Protein AF-A0A7R9ZXI5-F1 (afdb_monomer)

Structure (mmCIF, N/CA/C/O backbone):
data_AF-A0A7R9ZXI5-F1
#
_entry.id   AF-A0A7R9ZXI5-F1
#
loop_
_atom_site.group_PDB
_atom_site.id
_atom_site.type_symbol
_atom_site.label_atom_id
_atom_site.label_alt_id
_atom_site.label_comp_id
_atom_site.label_asym_id
_atom_site.label_entity_id
_atom_site.label_seq_id
_atom_site.pdbx_PDB_ins_code
_atom_site.Cartn_x
_atom_site.Cartn_y
_atom_site.Cartn_z
_atom_site.occupancy
_atom_site.B_iso_or_equiv
_atom_site.auth_seq_id
_atom_site.auth_comp_id
_atom_site.auth_asym_id
_atom_site.auth_atom_id
_atom_site.pdbx_PDB_model_num
ATOM 1 N N . ASP A 1 1 ? 15.959 7.573 -8.919 1.00 87.12 1 ASP A N 1
ATOM 2 C CA . ASP A 1 1 ? 15.605 7.056 -10.263 1.00 87.12 1 ASP A CA 1
ATOM 3 C C . ASP A 1 1 ? 14.094 7.158 -10.464 1.00 87.12 1 ASP A C 1
ATOM 5 O O . ASP A 1 1 ? 13.383 7.378 -9.489 1.00 87.12 1 ASP A O 1
ATOM 9 N N . PHE A 1 2 ? 13.606 7.001 -11.700 1.00 92.50 2 PHE A N 1
ATOM 10 C CA . PHE A 1 2 ? 12.179 7.094 -12.040 1.00 92.50 2 PHE A CA 1
ATOM 11 C C . PHE A 1 2 ? 11.271 6.214 -11.160 1.00 92.50 2 PHE A C 1
ATOM 13 O O . PHE A 1 2 ? 10.258 6.695 -10.656 1.00 92.50 2 PHE A O 1
ATOM 20 N N . LEU A 1 3 ? 11.633 4.942 -10.951 1.00 93.69 3 LEU A N 1
ATOM 21 C CA . LEU A 1 3 ? 10.791 3.982 -10.227 1.00 93.69 3 LEU A CA 1
ATOM 22 C C . LEU A 1 3 ? 10.751 4.249 -8.718 1.00 93.69 3 LEU A C 1
ATOM 24 O O . LEU A 1 3 ? 9.791 3.857 -8.067 1.00 93.69 3 LEU A O 1
ATOM 28 N N . GLY A 1 4 ? 11.772 4.905 -8.164 1.00 88.25 4 GLY A N 1
ATOM 29 C CA . GLY A 1 4 ? 11.796 5.315 -6.760 1.00 88.25 4 GLY A CA 1
ATOM 30 C C . GLY A 1 4 ? 11.212 6.705 -6.476 1.00 88.25 4 GLY A C 1
ATOM 31 O O . GLY A 1 4 ? 10.895 6.990 -5.323 1.00 88.25 4 GLY A O 1
ATOM 32 N N . GLN A 1 5 ? 11.108 7.583 -7.481 1.00 88.50 5 GLN A N 1
ATOM 33 C CA . GLN A 1 5 ? 10.791 9.009 -7.278 1.00 88.50 5 GLN A CA 1
ATOM 34 C C . GLN A 1 5 ? 9.468 9.453 -7.912 1.00 88.50 5 GLN A C 1
ATOM 36 O O . GLN A 1 5 ? 8.740 10.230 -7.303 1.00 88.50 5 GLN A O 1
ATOM 41 N N . GLU A 1 6 ? 9.140 8.967 -9.110 1.00 92.31 6 GLU A N 1
ATOM 42 C CA . GLU A 1 6 ? 8.018 9.499 -9.907 1.00 92.31 6 GLU A CA 1
ATOM 43 C C . GLU A 1 6 ? 6.758 8.632 -9.849 1.00 92.31 6 GLU A C 1
ATOM 45 O O . GLU A 1 6 ? 5.643 9.075 -10.159 1.00 92.31 6 GLU A O 1
ATOM 50 N N . VAL A 1 7 ? 6.934 7.361 -9.499 1.00 94.00 7 VAL A N 1
ATOM 51 C CA . VAL A 1 7 ? 5.859 6.378 -9.405 1.00 94.00 7 VAL A CA 1
ATOM 52 C C . VAL A 1 7 ? 6.027 5.555 -8.140 1.00 94.00 7 VAL A C 1
ATOM 54 O O . VAL A 1 7 ? 7.140 5.247 -7.727 1.00 94.00 7 VAL A O 1
ATOM 57 N N . ALA A 1 8 ? 4.910 5.174 -7.525 1.00 95.81 8 ALA A N 1
ATOM 58 C CA . ALA A 1 8 ? 4.932 4.154 -6.492 1.00 95.81 8 ALA A CA 1
ATOM 59 C C . ALA A 1 8 ? 5.200 2.813 -7.183 1.00 95.81 8 ALA A C 1
ATOM 61 O O . ALA A 1 8 ? 4.348 2.318 -7.921 1.00 95.81 8 ALA A O 1
ATOM 62 N N . ALA A 1 9 ? 6.396 2.258 -7.008 1.00 96.81 9 ALA A N 1
ATOM 63 C CA . ALA A 1 9 ? 6.765 0.997 -7.632 1.00 96.81 9 ALA A CA 1
ATOM 64 C C . ALA A 1 9 ? 7.528 0.072 -6.682 1.00 96.81 9 ALA A C 1
ATOM 66 O O . ALA A 1 9 ? 8.227 0.510 -5.770 1.00 96.81 9 ALA A O 1
ATOM 67 N N . ALA A 1 10 ? 7.402 -1.227 -6.934 1.00 96.19 10 ALA A N 1
ATOM 68 C CA . ALA A 1 10 ? 8.180 -2.276 -6.300 1.00 96.19 10 ALA A CA 1
ATOM 69 C C . ALA A 1 10 ? 9.043 -2.965 -7.363 1.00 96.19 10 ALA A C 1
ATOM 71 O O . ALA A 1 10 ? 8.532 -3.595 -8.291 1.00 96.19 10 ALA A O 1
ATOM 72 N N . VAL A 1 11 ? 10.366 -2.839 -7.250 1.00 96.44 11 VAL A N 1
ATOM 73 C CA . VAL A 1 11 ? 11.309 -3.491 -8.167 1.00 96.44 11 VAL A CA 1
ATOM 74 C C . VAL A 1 11 ? 11.507 -4.938 -7.728 1.00 96.44 11 VAL A C 1
ATOM 76 O O . VAL A 1 11 ? 12.090 -5.199 -6.682 1.00 96.44 11 VAL A O 1
ATOM 79 N N . SER A 1 12 ? 11.053 -5.889 -8.544 1.00 95.44 12 SER A N 1
ATOM 80 C CA . SER A 1 12 ? 11.154 -7.322 -8.240 1.00 95.44 12 SER A CA 1
ATOM 81 C C . SER A 1 12 ? 12.436 -7.960 -8.769 1.00 95.44 12 SER A C 1
ATOM 83 O O . SER A 1 12 ? 12.871 -8.995 -8.266 1.00 95.44 12 SER A O 1
ATOM 85 N N . LYS A 1 13 ? 13.055 -7.383 -9.810 1.00 96.88 13 LYS A N 1
ATOM 86 C CA . LYS A 1 13 ? 14.310 -7.908 -10.364 1.00 96.88 13 LYS A CA 1
ATOM 87 C C . LYS A 1 13 ? 15.082 -6.864 -11.154 1.00 96.88 13 LYS A C 1
ATOM 89 O O . LYS A 1 13 ? 14.539 -6.276 -12.084 1.00 96.88 13 LYS A O 1
ATOM 94 N N . VAL A 1 14 ? 16.383 -6.768 -10.899 1.00 97.31 14 VAL A N 1
ATOM 95 C CA . VAL A 1 14 ? 17.345 -6.075 -11.766 1.00 97.31 14 VAL A CA 1
ATOM 96 C C . VAL A 1 14 ? 18.296 -7.111 -12.360 1.00 97.31 14 VAL A C 1
ATOM 98 O O . VAL A 1 14 ? 18.782 -7.998 -11.664 1.00 97.31 14 VAL A O 1
ATOM 101 N N . ASN A 1 15 ? 18.523 -7.056 -13.670 1.00 97.62 15 ASN A N 1
ATOM 102 C CA . ASN A 1 15 ? 19.485 -7.908 -14.360 1.00 97.62 15 ASN A CA 1
ATOM 103 C C . ASN A 1 15 ? 20.435 -7.030 -15.175 1.00 97.62 15 ASN A C 1
ATOM 105 O O . ASN A 1 15 ? 20.059 -6.546 -16.241 1.00 97.62 15 ASN A O 1
ATOM 109 N N . HIS A 1 16 ? 21.659 -6.865 -14.675 1.00 96.56 16 HIS A N 1
ATOM 110 C CA . HIS A 1 16 ? 22.687 -6.040 -15.308 1.00 96.56 16 HIS A CA 1
ATOM 111 C C . HIS A 1 16 ? 23.236 -6.658 -16.598 1.00 96.56 16 HIS A C 1
ATOM 113 O O . HIS A 1 16 ? 23.521 -5.932 -17.536 1.00 96.56 16 HIS A O 1
ATOM 119 N N . GLN A 1 17 ? 23.302 -7.989 -16.696 1.00 96.00 17 GLN A N 1
ATOM 120 C CA . GLN A 1 17 ? 23.796 -8.671 -17.898 1.00 96.00 17 GLN A CA 1
ATOM 121 C C . GLN A 1 17 ? 22.857 -8.492 -19.100 1.00 96.00 17 GLN A C 1
ATOM 123 O O . GLN A 1 17 ? 23.300 -8.365 -20.235 1.00 96.00 17 GLN A O 1
ATOM 128 N N . LYS A 1 18 ? 21.544 -8.507 -18.853 1.00 95.69 18 LYS A N 1
ATOM 129 C CA . LYS A 1 18 ? 20.505 -8.335 -19.880 1.00 95.69 18 LYS A CA 1
ATOM 130 C C . LYS A 1 18 ? 19.986 -6.898 -19.954 1.00 95.69 18 LYS A C 1
ATOM 132 O O . LYS A 1 18 ? 19.072 -6.651 -20.734 1.00 95.69 18 LYS A O 1
ATOM 137 N N . PHE A 1 19 ? 20.502 -6.003 -19.109 1.00 96.94 19 PHE A N 1
ATOM 138 C CA . PHE A 1 19 ? 20.037 -4.624 -18.941 1.00 96.94 19 PHE A CA 1
ATOM 139 C C . PHE A 1 19 ? 18.510 -4.526 -18.816 1.00 96.94 19 PHE A C 1
ATOM 141 O O . PHE A 1 19 ? 17.845 -3.761 -19.515 1.00 96.94 19 PHE A O 1
ATOM 148 N N . THR A 1 20 ? 17.931 -5.353 -17.936 1.00 97.94 20 THR A N 1
ATOM 149 C CA . THR A 1 20 ? 16.476 -5.394 -17.729 1.00 97.94 20 THR A CA 1
ATOM 150 C C . THR A 1 20 ? 16.082 -5.170 -16.284 1.00 97.94 20 THR A C 1
ATOM 152 O O . THR A 1 20 ? 16.694 -5.749 -15.386 1.00 97.94 20 THR A O 1
ATOM 155 N N . ILE A 1 21 ? 14.977 -4.460 -16.081 1.00 98.25 21 ILE A N 1
ATOM 156 C CA . ILE A 1 21 ? 14.340 -4.253 -14.780 1.00 98.25 21 ILE A CA 1
ATOM 157 C C . ILE A 1 21 ? 12.920 -4.818 -14.853 1.00 98.25 21 ILE A C 1
ATOM 159 O O . ILE A 1 21 ? 12.216 -4.604 -15.840 1.00 98.25 21 ILE A O 1
ATOM 163 N N . LYS A 1 22 ? 12.496 -5.571 -13.840 1.00 98.06 22 LYS A N 1
ATOM 164 C CA . LYS A 1 22 ? 11.095 -5.944 -13.625 1.00 98.06 22 LYS A CA 1
ATOM 165 C C . LYS A 1 22 ? 10.576 -5.184 -12.416 1.00 98.06 22 LYS A C 1
ATOM 167 O O . LYS A 1 22 ? 11.246 -5.168 -11.383 1.00 98.06 22 LYS A O 1
ATOM 172 N N . ALA A 1 23 ? 9.402 -4.588 -12.554 1.00 98.12 23 ALA A N 1
ATOM 173 C CA . ALA A 1 23 ? 8.767 -3.845 -11.481 1.00 98.12 23 ALA A CA 1
ATOM 174 C C . ALA A 1 23 ? 7.245 -3.929 -11.579 1.00 98.12 23 ALA A C 1
ATOM 176 O O . ALA A 1 23 ? 6.698 -4.087 -12.673 1.00 98.12 23 ALA A O 1
ATOM 177 N N . ASP A 1 24 ? 6.595 -3.776 -10.436 1.00 98.12 24 ASP A N 1
ATOM 178 C CA . ASP A 1 24 ? 5.169 -3.505 -10.323 1.00 98.12 24 ASP A CA 1
ATOM 179 C C . ASP A 1 24 ? 5.002 -2.019 -10.024 1.00 98.12 24 ASP A C 1
ATOM 181 O O . ASP A 1 24 ? 5.621 -1.509 -9.093 1.00 98.12 24 ASP A O 1
ATOM 185 N N . ALA A 1 25 ? 4.233 -1.307 -10.841 1.00 97.69 25 ALA A N 1
ATOM 186 C CA . ALA A 1 25 ? 4.055 0.135 -10.748 1.00 97.69 25 ALA A CA 1
ATOM 187 C C . ALA A 1 25 ? 2.584 0.487 -10.544 1.00 97.69 25 ALA A C 1
ATOM 189 O O . ALA A 1 25 ? 1.702 -0.107 -11.168 1.00 97.69 25 ALA A O 1
ATOM 190 N N . PHE A 1 26 ? 2.349 1.496 -9.711 1.00 97.56 26 PHE A N 1
ATOM 191 C CA . PHE A 1 26 ? 1.029 1.992 -9.364 1.00 97.56 26 PHE A CA 1
ATOM 192 C C . PHE A 1 26 ? 0.782 3.393 -9.923 1.00 97.56 26 PHE A C 1
ATOM 194 O O . PHE A 1 26 ? 1.645 4.277 -9.874 1.00 97.56 26 PHE A O 1
ATOM 201 N N . VAL A 1 27 ? -0.439 3.607 -10.412 1.00 95.00 27 VAL A N 1
ATOM 202 C CA . VAL A 1 27 ? -1.001 4.929 -10.706 1.00 95.00 27 VAL A CA 1
ATOM 203 C C . VAL A 1 27 ? -2.336 5.012 -9.978 1.00 95.00 27 VAL A C 1
ATOM 205 O O . VAL A 1 27 ? -3.282 4.308 -10.319 1.00 95.00 27 VAL A O 1
ATOM 208 N N . GLY A 1 28 ? -2.392 5.840 -8.933 1.00 93.75 28 GLY A N 1
ATOM 209 C CA . GLY A 1 28 ? -3.477 5.750 -7.959 1.00 93.75 28 GLY A CA 1
ATOM 210 C C . GLY A 1 28 ? -3.385 4.427 -7.197 1.00 93.75 28 GLY A C 1
ATOM 211 O O . GLY A 1 28 ? -2.320 4.093 -6.675 1.00 93.75 28 GLY A O 1
ATOM 212 N N . ASN A 1 29 ? -4.490 3.687 -7.132 1.00 96.44 29 ASN A N 1
ATOM 213 C CA . ASN A 1 29 ? -4.551 2.373 -6.489 1.00 96.44 29 ASN A CA 1
ATOM 214 C C . ASN A 1 29 ? -4.436 1.186 -7.459 1.00 96.44 29 ASN A C 1
ATOM 216 O O . ASN A 1 29 ? -4.316 0.045 -7.020 1.00 96.44 29 ASN A O 1
ATOM 220 N N . ASN A 1 30 ? -4.413 1.450 -8.765 1.00 95.69 30 ASN A N 1
ATOM 221 C CA . ASN A 1 30 ? -4.304 0.419 -9.788 1.00 95.69 30 ASN A CA 1
ATOM 222 C C . ASN A 1 30 ? -2.842 0.067 -10.070 1.00 95.69 30 ASN A C 1
ATOM 224 O O . ASN A 1 30 ? -1.969 0.940 -10.073 1.00 95.69 30 ASN A O 1
ATOM 228 N N . MET A 1 31 ? -2.587 -1.218 -10.324 1.00 97.38 31 MET A N 1
ATOM 229 C CA . MET A 1 31 ? -1.251 -1.769 -10.547 1.00 97.38 31 MET A CA 1
ATOM 230 C C . MET A 1 31 ? -1.085 -2.276 -11.981 1.00 97.38 31 MET A C 1
ATOM 232 O O . MET A 1 31 ? -1.979 -2.906 -12.550 1.00 97.38 31 MET A O 1
ATOM 236 N N . CYS A 1 32 ? 0.112 -2.097 -12.532 1.00 97.69 32 CYS A N 1
ATOM 237 C CA . CYS A 1 32 ? 0.578 -2.861 -13.681 1.00 97.69 32 CYS A CA 1
ATOM 238 C C . CYS A 1 32 ? 1.970 -3.444 -13.415 1.00 97.69 32 CYS A C 1
ATOM 240 O O . CYS A 1 32 ? 2.816 -2.815 -12.779 1.00 97.69 32 CYS A O 1
ATOM 242 N N . SER A 1 33 ? 2.223 -4.638 -13.940 1.00 98.00 33 SER A N 1
ATOM 243 C CA . SER A 1 33 ? 3.551 -5.248 -13.939 1.00 98.00 33 SER A CA 1
ATOM 244 C C . SER A 1 33 ? 4.238 -4.936 -15.260 1.00 98.00 33 SER A C 1
ATOM 246 O O . SER A 1 33 ? 3.664 -5.153 -16.331 1.00 98.00 33 SER A O 1
ATOM 248 N N . LEU A 1 34 ? 5.486 -4.480 -15.213 1.00 98.00 34 LEU A N 1
ATOM 249 C CA . LEU A 1 34 ? 6.238 -4.074 -16.396 1.00 98.00 34 LEU A CA 1
ATOM 250 C C . LEU A 1 34 ? 7.667 -4.620 -16.400 1.00 98.00 34 LEU A C 1
ATOM 252 O O . LEU A 1 34 ? 8.290 -4.872 -15.367 1.00 98.00 34 LEU A O 1
ATOM 256 N N . LYS A 1 35 ? 8.190 -4.826 -17.610 1.00 98.31 35 LYS A N 1
ATOM 257 C CA . LYS A 1 35 ? 9.601 -5.129 -17.853 1.00 98.31 35 LYS A CA 1
ATOM 258 C C . LYS A 1 35 ? 10.208 -4.006 -18.681 1.00 98.31 35 LYS A C 1
ATOM 260 O O . LYS A 1 35 ? 9.795 -3.805 -19.819 1.00 98.31 35 LYS A O 1
ATOM 265 N N . ILE A 1 36 ? 11.207 -3.342 -18.119 1.00 98.31 36 ILE A N 1
ATOM 266 C CA . ILE A 1 36 ? 11.999 -2.307 -18.780 1.00 98.31 36 ILE A CA 1
ATOM 267 C C . ILE A 1 36 ? 13.254 -2.963 -19.334 1.00 98.31 36 ILE A C 1
ATOM 269 O O . ILE A 1 36 ? 13.869 -3.798 -18.661 1.00 98.31 36 ILE A O 1
ATOM 273 N N . ARG A 1 37 ? 13.628 -2.612 -20.559 1.00 97.94 37 ARG A N 1
ATOM 274 C CA . ARG A 1 37 ? 14.871 -3.054 -21.190 1.00 97.94 37 ARG A CA 1
ATOM 275 C C . ARG A 1 37 ? 15.600 -1.858 -21.765 1.00 97.94 37 ARG A C 1
ATOM 277 O O . ARG A 1 37 ? 14.963 -0.997 -22.364 1.00 97.94 37 ARG A O 1
ATOM 284 N N . VAL A 1 38 ? 16.912 -1.833 -21.589 1.00 96.50 38 VAL A N 1
ATOM 285 C CA . VAL A 1 38 ? 17.778 -0.811 -22.170 1.00 96.50 38 VAL A CA 1
ATOM 286 C C . VAL A 1 38 ? 18.651 -1.475 -23.224 1.00 96.50 38 VAL A C 1
ATOM 288 O O . VAL A 1 38 ? 19.309 -2.477 -22.947 1.00 96.50 38 VAL A O 1
ATOM 291 N N . TYR A 1 39 ? 18.637 -0.926 -24.432 1.00 95.12 39 TYR A N 1
ATOM 292 C CA . TYR A 1 39 ? 19.442 -1.384 -25.556 1.00 95.12 39 TYR A CA 1
ATOM 293 C C . TYR A 1 39 ? 20.411 -0.280 -25.952 1.00 95.12 39 TY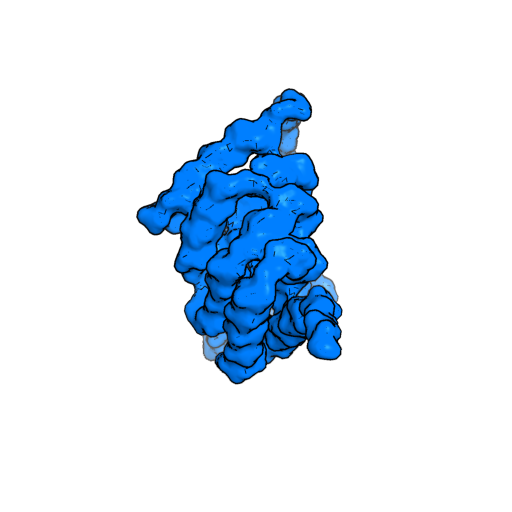R A C 1
ATOM 295 O O . TYR A 1 39 ? 20.014 0.879 -26.044 1.00 95.12 39 TYR A O 1
ATOM 303 N N . MET A 1 40 ? 21.663 -0.641 -26.209 1.00 93.06 40 MET A N 1
ATOM 304 C CA . MET A 1 40 ? 22.616 0.264 -26.844 1.00 93.06 40 MET A CA 1
ATOM 305 C C . MET A 1 40 ? 22.310 0.327 -28.343 1.00 93.06 40 MET A C 1
ATOM 307 O O . MET A 1 40 ? 22.149 -0.709 -28.989 1.00 93.06 40 MET A O 1
ATOM 311 N N . GL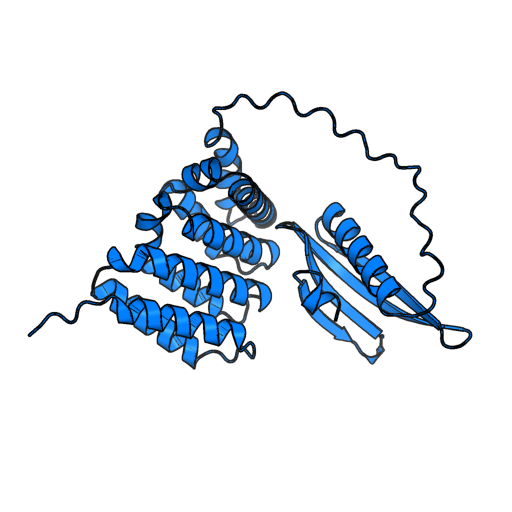N A 1 41 ? 22.199 1.539 -28.868 1.00 90.69 41 GLN A N 1
ATOM 312 C CA . GLN A 1 41 ? 22.053 1.844 -30.286 1.00 90.69 41 GLN A CA 1
ATOM 313 C C . GLN A 1 41 ? 23.386 2.372 -30.845 1.00 90.69 41 GLN A C 1
ATOM 315 O O . GLN A 1 41 ? 24.409 2.407 -30.154 1.00 90.69 41 GLN A O 1
ATOM 320 N N . GLU A 1 42 ? 23.399 2.751 -32.121 1.00 90.56 42 GLU A N 1
ATOM 321 C CA . GLU A 1 42 ? 24.580 3.331 -32.757 1.00 90.56 42 GLU A CA 1
ATOM 322 C C . GLU A 1 42 ? 24.972 4.672 -32.112 1.00 90.56 42 GLU A C 1
ATOM 324 O O . GLU A 1 42 ? 24.157 5.358 -31.488 1.00 90.56 42 GLU A O 1
ATOM 329 N N . GLN A 1 43 ? 26.246 5.049 -32.263 1.00 87.38 43 GLN A N 1
ATOM 330 C CA . GLN A 1 43 ? 26.777 6.355 -31.842 1.00 87.38 43 GLN A CA 1
ATOM 331 C C . GLN A 1 43 ? 26.611 6.665 -30.339 1.00 87.38 43 GLN A C 1
ATOM 333 O O . GLN A 1 43 ? 26.554 7.824 -29.940 1.00 87.38 43 GLN A O 1
ATOM 338 N N . GLY A 1 44 ? 26.546 5.635 -29.488 1.00 85.31 44 GLY A N 1
ATOM 339 C CA . GLY A 1 44 ? 26.428 5.808 -28.035 1.00 85.31 44 GLY A CA 1
ATOM 340 C C . GLY A 1 44 ? 25.034 6.228 -27.558 1.00 85.31 44 GLY A C 1
ATOM 341 O O . GLY A 1 44 ? 24.889 6.658 -26.414 1.00 85.31 44 GLY A O 1
ATOM 342 N N . SER A 1 45 ? 24.014 6.104 -28.413 1.00 89.25 45 SER A N 1
ATOM 343 C CA . SER A 1 45 ? 22.613 6.305 -28.034 1.00 89.25 45 SER A CA 1
ATOM 344 C C . SER A 1 45 ? 22.018 5.050 -27.379 1.00 89.25 45 SER A C 1
ATOM 346 O O . SER A 1 45 ? 22.558 3.947 -27.499 1.00 89.25 45 SER A O 1
ATOM 348 N N . TYR A 1 46 ? 20.906 5.205 -26.655 1.00 91.94 46 TYR A N 1
ATOM 349 C CA . TYR A 1 46 ? 20.220 4.098 -25.985 1.00 91.94 46 TYR A CA 1
ATOM 350 C C . TYR A 1 46 ? 18.719 4.136 -26.264 1.00 91.94 46 TYR A C 1
ATOM 352 O O . TYR A 1 46 ? 18.095 5.192 -26.196 1.00 91.94 46 TYR A O 1
ATOM 360 N N . ALA A 1 47 ? 18.125 2.967 -26.494 1.00 92.75 47 ALA A N 1
ATOM 361 C CA . ALA A 1 47 ? 16.679 2.790 -26.537 1.00 92.75 47 ALA A CA 1
ATOM 362 C C . ALA A 1 47 ? 16.174 2.154 -25.242 1.00 92.75 47 ALA A C 1
ATOM 364 O O . ALA A 1 47 ? 16.720 1.150 -24.778 1.00 92.75 47 ALA A O 1
ATOM 365 N N . VAL A 1 48 ? 15.095 2.707 -24.688 1.00 95.38 48 VAL A N 1
ATOM 366 C CA . VAL A 1 48 ? 14.431 2.173 -23.494 1.00 95.38 48 VAL A CA 1
ATOM 367 C C . VAL A 1 48 ? 13.050 1.652 -23.875 1.00 95.38 48 VAL A C 1
ATOM 369 O O . VAL A 1 48 ? 12.167 2.410 -24.266 1.00 95.38 48 VAL A O 1
ATOM 372 N N . GLU A 1 49 ? 12.854 0.344 -23.754 1.00 96.62 49 GLU A N 1
ATOM 373 C CA . GLU A 1 49 ? 11.598 -0.332 -24.075 1.00 96.62 49 GLU A CA 1
ATOM 374 C C . GLU A 1 49 ? 10.835 -0.685 -22.792 1.00 96.62 49 GLU A C 1
ATOM 376 O O . GLU A 1 49 ? 11.379 -1.333 -21.895 1.00 96.62 49 GLU A O 1
ATOM 381 N N . PHE A 1 50 ? 9.552 -0.321 -22.735 1.00 97.75 50 PHE A N 1
ATOM 382 C CA . PHE A 1 50 ? 8.628 -0.692 -21.663 1.00 97.75 50 PHE A CA 1
ATOM 383 C C . PHE A 1 50 ? 7.651 -1.749 -22.178 1.00 97.75 50 PHE A C 1
ATOM 385 O O . PHE A 1 50 ? 6.884 -1.498 -23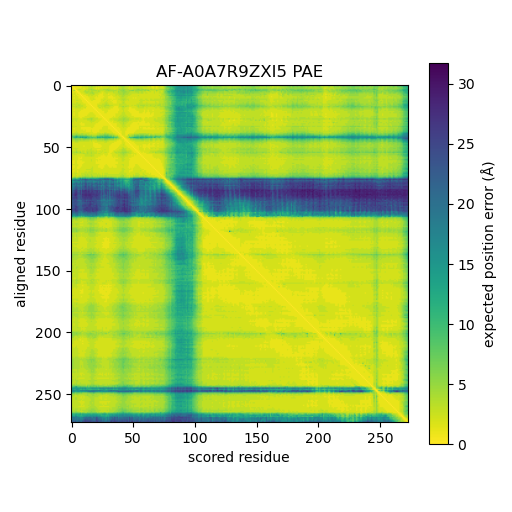.102 1.00 97.75 50 PHE A O 1
ATOM 392 N N . GLN A 1 51 ? 7.658 -2.935 -21.571 1.00 98.19 51 GLN A N 1
ATOM 393 C CA . GLN A 1 51 ? 6.777 -4.044 -21.948 1.00 98.19 51 GLN A CA 1
ATOM 394 C C . GLN A 1 51 ? 5.775 -4.324 -20.817 1.00 98.19 51 GLN A C 1
ATOM 396 O O . GLN A 1 51 ? 6.229 -4.675 -19.719 1.00 98.19 51 GLN A O 1
ATOM 401 N N . PRO A 1 52 ? 4.449 -4.245 -21.054 1.00 97.56 52 PRO A N 1
ATOM 402 C CA . PRO A 1 52 ? 3.466 -4.667 -20.064 1.00 97.56 52 PRO A CA 1
ATOM 403 C C . PRO A 1 52 ? 3.544 -6.186 -19.879 1.00 97.56 52 PRO A C 1
ATOM 405 O O . PRO A 1 52 ? 3.815 -6.938 -20.820 1.00 97.56 52 PRO A O 1
ATOM 408 N N . ARG A 1 53 ? 3.352 -6.647 -18.645 1.00 97.56 53 ARG A N 1
ATOM 409 C CA . ARG A 1 53 ? 3.395 -8.068 -18.274 1.00 97.56 53 ARG A CA 1
ATOM 410 C C . ARG A 1 53 ? 2.089 -8.548 -17.675 1.00 97.56 53 ARG A C 1
ATOM 412 O O . ARG A 1 53 ? 1.691 -9.665 -17.979 1.00 97.56 53 ARG A O 1
ATOM 419 N N . ASN A 1 54 ? 1.456 -7.719 -16.854 1.00 95.25 54 ASN A N 1
ATOM 420 C CA . ASN A 1 54 ? 0.159 -7.994 -16.253 1.00 95.25 54 ASN A CA 1
ATOM 421 C C . ASN A 1 54 ? -0.484 -6.690 -15.746 1.00 95.25 54 ASN A C 1
ATOM 423 O O . ASN A 1 54 ? 0.189 -5.656 -15.688 1.00 95.25 54 ASN A O 1
ATOM 427 N N . GLY A 1 55 ? -1.747 -6.761 -15.335 1.00 93.69 55 GLY A N 1
ATOM 428 C CA . GLY A 1 55 ? -2.473 -5.677 -14.677 1.00 93.69 55 GLY A CA 1
ATOM 429 C C . GLY A 1 55 ? -3.139 -4.698 -15.640 1.00 93.69 55 GLY A C 1
ATOM 430 O O . GLY A 1 55 ? -3.383 -5.004 -16.810 1.00 93.69 55 GLY A O 1
ATOM 431 N N . ASP A 1 56 ? -3.452 -3.512 -15.126 1.00 93.25 56 ASP A N 1
ATOM 432 C CA . ASP A 1 56 ? -4.286 -2.541 -15.825 1.00 93.25 56 ASP A CA 1
ATOM 433 C C . ASP A 1 56 ? -3.532 -1.805 -16.952 1.00 93.25 56 ASP A C 1
ATOM 435 O O . ASP A 1 56 ? -2.439 -1.248 -16.781 1.00 93.25 56 ASP A O 1
ATOM 439 N N . ARG A 1 57 ? -4.146 -1.771 -18.142 1.00 95.31 57 ARG A N 1
ATOM 440 C CA . ARG A 1 57 ? -3.568 -1.131 -19.334 1.00 95.31 57 ARG A CA 1
ATOM 441 C C . ARG A 1 57 ? -3.547 0.390 -19.223 1.00 95.31 57 ARG A C 1
ATOM 443 O O . ARG A 1 57 ? -2.644 1.011 -19.789 1.00 95.31 57 ARG A O 1
ATOM 450 N N . ARG A 1 58 ? -4.516 0.997 -18.526 1.00 94.94 58 ARG A N 1
ATOM 451 C CA . ARG A 1 58 ? -4.537 2.457 -18.329 1.00 94.94 58 ARG A CA 1
ATOM 452 C C . ARG A 1 58 ? -3.377 2.878 -17.430 1.00 94.94 58 ARG A C 1
ATOM 454 O O . ARG A 1 58 ? -2.649 3.804 -17.781 1.00 94.94 58 ARG A O 1
ATOM 461 N N . THR A 1 59 ? -3.140 2.123 -16.362 1.00 95.50 59 THR A N 1
ATOM 462 C CA . THR A 1 59 ? -2.004 2.251 -15.447 1.00 95.50 59 THR A CA 1
ATOM 463 C C . THR A 1 59 ? -0.694 2.119 -16.210 1.00 95.50 59 THR A C 1
ATOM 465 O O . THR A 1 59 ? 0.125 3.030 -16.143 1.00 95.50 59 THR A O 1
ATOM 468 N N . PHE A 1 60 ? -0.523 1.078 -17.036 1.00 97.62 60 PHE A N 1
ATOM 469 C CA . PHE A 1 60 ? 0.676 0.939 -17.874 1.00 97.62 60 PHE A CA 1
ATOM 470 C C . PHE A 1 60 ? 0.903 2.153 -18.784 1.00 97.62 60 PHE A C 1
ATOM 472 O O . PHE A 1 60 ? 2.011 2.691 -18.828 1.00 97.62 60 PHE A O 1
ATOM 479 N N . ARG A 1 61 ? -0.139 2.615 -19.491 1.00 96.88 61 ARG A N 1
ATOM 480 C CA . ARG A 1 61 ? -0.047 3.792 -20.370 1.00 96.88 61 ARG A CA 1
ATOM 481 C C . ARG A 1 61 ? 0.362 5.041 -19.588 1.00 96.88 61 ARG A C 1
ATOM 483 O O . ARG A 1 61 ? 1.255 5.759 -20.032 1.00 96.88 61 ARG A O 1
ATOM 490 N N . ALA A 1 62 ? -0.256 5.288 -18.436 1.00 96.44 62 ALA A N 1
ATOM 491 C CA . ALA A 1 62 ? 0.052 6.435 -17.587 1.00 96.44 62 ALA A CA 1
ATOM 492 C C . ALA A 1 62 ? 1.481 6.361 -17.017 1.00 96.44 62 ALA A C 1
ATOM 494 O O . ALA A 1 62 ? 2.213 7.352 -17.054 1.00 96.44 62 ALA A O 1
ATOM 495 N N . THR A 1 63 ? 1.921 5.186 -16.557 1.00 96.88 63 THR A N 1
ATOM 496 C CA . THR A 1 63 ? 3.301 4.950 -16.108 1.00 96.88 63 THR A CA 1
ATOM 497 C C . THR A 1 63 ? 4.299 5.193 -17.237 1.00 96.88 63 THR A C 1
ATOM 499 O O . THR A 1 63 ? 5.288 5.891 -17.026 1.00 96.88 63 THR A O 1
ATOM 502 N N . TYR A 1 64 ? 4.034 4.681 -18.443 1.00 96.75 64 TYR A N 1
ATOM 503 C CA . TYR A 1 64 ? 4.880 4.910 -19.615 1.00 96.75 64 TYR A CA 1
ATOM 504 C C . TYR A 1 64 ? 4.980 6.399 -19.969 1.00 96.75 64 TYR A C 1
ATOM 506 O O . TYR A 1 64 ? 6.077 6.908 -20.165 1.00 96.75 64 TYR A O 1
ATOM 514 N N . GLN A 1 65 ? 3.859 7.126 -19.985 1.00 95.75 65 GLN A N 1
ATOM 515 C CA . GLN A 1 65 ? 3.857 8.568 -20.257 1.00 95.75 65 GLN A CA 1
ATOM 516 C C . GLN A 1 65 ? 4.693 9.352 -19.237 1.00 95.75 65 GLN A C 1
ATOM 518 O O . GLN A 1 65 ? 5.469 10.230 -19.623 1.00 95.75 65 GLN A O 1
ATOM 523 N N . LYS A 1 66 ? 4.579 9.018 -17.943 1.00 95.75 66 LYS A N 1
ATOM 524 C CA . LYS A 1 66 ? 5.432 9.602 -16.896 1.00 95.75 66 LYS A CA 1
ATOM 525 C C . LYS A 1 66 ? 6.908 9.276 -17.132 1.00 95.75 66 LYS A C 1
ATOM 527 O O . LYS A 1 66 ? 7.740 10.175 -17.046 1.00 95.75 66 LYS A O 1
ATOM 532 N N . ALA A 1 67 ? 7.222 8.028 -17.480 1.00 95.31 67 ALA A N 1
ATOM 533 C CA . ALA A 1 67 ? 8.589 7.594 -17.747 1.00 95.31 67 ALA A CA 1
ATOM 534 C C . ALA A 1 67 ? 9.206 8.326 -18.944 1.00 95.31 67 ALA A C 1
ATOM 536 O O . ALA A 1 67 ? 10.314 8.841 -18.831 1.00 95.31 67 ALA A O 1
ATOM 537 N N . SER A 1 68 ? 8.484 8.432 -20.062 1.00 93.62 68 SER A N 1
ATOM 538 C CA . SER A 1 68 ? 8.954 9.142 -21.256 1.00 93.62 68 SER A CA 1
ATOM 539 C C . SER A 1 68 ? 9.236 10.614 -20.966 1.00 93.62 68 SER A C 1
ATOM 541 O O . SER A 1 68 ? 10.277 11.127 -21.374 1.00 93.62 68 SER A O 1
ATOM 543 N N . ARG A 1 69 ? 8.356 11.287 -20.208 1.00 92.38 69 ARG A N 1
ATOM 544 C CA . ARG A 1 69 ? 8.589 12.674 -19.779 1.00 92.38 69 ARG A CA 1
ATOM 545 C C . ARG A 1 69 ? 9.827 12.783 -18.892 1.00 92.38 69 ARG A C 1
ATOM 547 O O . ARG A 1 69 ? 10.666 13.644 -19.129 1.00 92.38 69 ARG A O 1
ATOM 554 N N . TRP A 1 70 ? 9.948 11.912 -17.891 1.00 94.38 70 TRP A N 1
ATOM 555 C CA . TRP A 1 70 ? 11.087 11.917 -16.976 1.00 94.38 70 TRP A CA 1
ATOM 556 C C . TRP A 1 70 ? 12.409 11.687 -17.719 1.00 94.38 70 TRP A C 1
ATOM 558 O O . TRP A 1 70 ? 13.357 12.439 -17.514 1.00 94.38 70 TRP A O 1
ATOM 568 N N . LEU A 1 71 ? 12.456 10.717 -18.639 1.00 92.50 71 LEU A N 1
ATOM 569 C CA . LEU A 1 71 ? 13.629 10.452 -19.475 1.00 92.50 71 LEU A CA 1
ATOM 570 C C . LEU A 1 71 ? 13.984 11.659 -20.355 1.00 92.50 71 LEU A C 1
ATOM 572 O O . LEU A 1 71 ? 15.153 12.023 -20.425 1.00 92.50 71 LEU A O 1
ATOM 576 N N . GLY A 1 72 ? 12.992 12.318 -20.962 1.00 90.50 72 GLY A N 1
ATOM 577 C CA . GLY A 1 72 ? 13.211 13.522 -21.771 1.00 90.50 72 GLY A CA 1
ATOM 578 C C . GLY A 1 72 ? 13.780 14.708 -20.987 1.00 90.50 72 GLY A C 1
ATOM 579 O O . GLY A 1 72 ? 14.529 15.501 -21.545 1.00 90.50 72 GLY A O 1
ATOM 580 N N . LEU A 1 73 ? 13.463 14.815 -19.693 1.00 90.62 73 LEU A N 1
ATOM 581 C CA . LEU A 1 73 ? 14.014 15.853 -18.814 1.00 90.62 73 LEU A CA 1
ATOM 582 C C . LEU A 1 73 ? 15.444 15.550 -18.342 1.00 90.62 73 LEU A C 1
ATOM 584 O O . LEU A 1 73 ? 16.194 16.480 -18.061 1.00 90.62 73 LEU A O 1
ATOM 588 N N . HIS A 1 74 ? 15.818 14.273 -18.229 1.00 90.81 74 HIS A N 1
ATOM 589 C CA . HIS A 1 74 ? 17.085 13.861 -17.609 1.00 90.81 74 HIS A CA 1
ATOM 590 C C . HIS A 1 74 ? 18.171 13.456 -18.611 1.00 90.81 74 HIS A C 1
ATOM 592 O O . HIS A 1 74 ? 19.348 13.447 -18.253 1.00 90.81 74 HIS A O 1
ATOM 598 N N . PHE A 1 75 ? 17.810 13.130 -19.853 1.00 87.38 75 PHE A N 1
ATOM 599 C CA . PHE A 1 75 ? 18.754 12.706 -20.883 1.00 87.38 75 PHE A CA 1
ATOM 600 C C . PHE A 1 75 ? 18.643 13.618 -22.107 1.00 87.38 75 PHE A C 1
ATOM 602 O O . PHE A 1 75 ? 17.576 13.758 -22.705 1.00 87.38 75 PHE A O 1
ATOM 609 N N . ALA A 1 76 ? 19.761 14.244 -22.485 1.00 73.44 76 ALA A N 1
ATOM 610 C CA . ALA A 1 76 ? 19.836 15.061 -23.689 1.00 73.44 76 ALA A CA 1
ATOM 611 C C . ALA A 1 76 ? 19.595 14.181 -24.926 1.00 73.44 76 ALA A C 1
ATOM 613 O O . ALA A 1 76 ? 20.229 13.139 -25.078 1.00 73.44 76 ALA A O 1
ATOM 614 N N . SER A 1 77 ? 18.726 14.634 -25.832 1.00 65.00 77 SER A N 1
ATOM 615 C CA . SER A 1 77 ? 18.387 13.949 -27.091 1.00 65.00 77 SER A CA 1
ATOM 616 C C . SER A 1 77 ? 17.483 12.721 -26.937 1.00 65.00 77 SER A C 1
ATOM 618 O O . SER A 1 77 ? 17.805 11.637 -27.414 1.00 65.00 77 SER A O 1
ATOM 620 N N . VAL A 1 78 ? 16.295 12.890 -26.352 1.00 56.88 78 VAL A N 1
ATOM 621 C CA . VAL A 1 78 ? 15.163 12.031 -26.729 1.00 56.88 78 VAL A CA 1
ATOM 622 C C . VAL A 1 78 ? 14.549 12.666 -27.984 1.00 56.88 78 VAL A C 1
ATOM 624 O O . VAL A 1 78 ? 13.781 13.624 -27.836 1.00 56.88 78 VAL A O 1
ATOM 627 N N . PRO A 1 79 ? 14.900 12.239 -29.222 1.00 57.34 79 PRO A N 1
ATOM 628 C CA . PRO A 1 79 ? 14.116 12.633 -30.391 1.00 57.34 79 PRO A CA 1
ATOM 629 C C . PRO A 1 79 ? 12.677 12.281 -30.049 1.00 57.34 79 PRO A C 1
ATOM 631 O O . PRO A 1 79 ? 12.449 11.153 -29.612 1.00 57.34 79 PRO A O 1
ATOM 634 N N . HIS A 1 80 ? 11.781 13.278 -30.103 1.00 52.84 80 HIS A N 1
ATOM 635 C CA . HIS A 1 80 ? 10.427 13.206 -29.552 1.00 52.84 80 HIS A CA 1
ATOM 636 C C . HIS A 1 80 ? 9.882 11.808 -29.792 1.00 52.84 80 HIS A C 1
ATOM 638 O O . HIS A 1 80 ? 9.644 11.446 -30.945 1.00 52.84 80 HIS A O 1
ATOM 644 N N . ALA A 1 81 ? 9.823 10.997 -28.723 1.00 52.62 81 ALA A N 1
ATOM 645 C CA . ALA A 1 81 ? 9.314 9.639 -28.806 1.00 52.62 81 ALA A CA 1
ATOM 646 C C . ALA A 1 81 ? 7.983 9.790 -29.509 1.00 52.62 81 ALA A C 1
ATOM 648 O O . ALA A 1 81 ? 7.167 10.513 -28.937 1.00 52.62 81 ALA A O 1
ATOM 649 N N . HIS A 1 82 ? 7.867 9.260 -30.745 1.00 48.22 82 HIS A N 1
ATOM 650 C CA . HIS A 1 82 ? 6.744 9.501 -31.653 1.00 48.22 82 HIS A CA 1
ATOM 651 C C . HIS A 1 82 ? 5.523 9.714 -30.786 1.00 48.22 82 HIS A C 1
ATOM 653 O O . HIS A 1 82 ? 5.092 8.755 -30.133 1.00 48.22 82 HIS A O 1
ATOM 659 N N . GLU A 1 83 ? 5.079 10.976 -30.661 1.00 47.28 83 GLU A N 1
ATOM 660 C CA . GLU A 1 83 ? 3.864 11.239 -29.908 1.00 47.28 83 GLU A CA 1
ATOM 661 C C . GLU A 1 83 ? 2.878 10.234 -30.486 1.00 47.28 83 GLU A C 1
ATOM 663 O O . GLU A 1 83 ? 2.771 10.172 -31.721 1.00 47.28 83 GLU A O 1
ATOM 668 N N . PRO A 1 84 ? 2.266 9.352 -29.670 1.00 48.81 84 PRO A N 1
ATOM 669 C CA . PRO A 1 84 ? 1.209 8.512 -30.193 1.00 48.81 84 PRO A CA 1
ATOM 670 C C . PRO A 1 84 ? 0.268 9.508 -30.840 1.00 48.81 84 PRO A C 1
ATOM 672 O O . PRO A 1 84 ? -0.208 10.388 -30.122 1.00 48.81 84 PRO A O 1
ATOM 675 N N . ALA A 1 85 ? 0.171 9.457 -32.177 1.00 42.88 85 ALA A N 1
ATOM 676 C CA . ALA A 1 85 ? -0.398 10.533 -32.970 1.00 42.88 85 ALA A CA 1
ATOM 677 C C . ALA A 1 85 ? -1.616 11.057 -32.222 1.00 42.88 85 ALA A C 1
ATOM 679 O O . ALA A 1 85 ? -2.455 10.249 -31.806 1.00 42.88 85 ALA A O 1
ATOM 680 N N . ALA A 1 86 ? -1.686 12.369 -32.002 1.00 43.06 86 ALA A N 1
ATOM 681 C CA . ALA A 1 86 ? -2.767 13.042 -31.285 1.00 43.06 86 ALA A CA 1
ATOM 682 C C . ALA A 1 86 ? -4.164 12.856 -31.946 1.00 43.06 86 ALA A C 1
ATOM 684 O O . ALA A 1 86 ? -5.053 13.679 -31.780 1.00 43.06 86 ALA A O 1
ATOM 685 N N . GLY A 1 87 ? -4.367 11.784 -32.720 1.00 35.97 87 GLY A N 1
ATOM 686 C CA . GLY A 1 87 ? -5.590 11.342 -33.373 1.00 35.97 87 GLY A CA 1
ATOM 687 C C . GLY A 1 87 ? -6.379 10.262 -32.626 1.00 35.97 87 GLY A C 1
ATOM 688 O O . GLY A 1 87 ? -7.433 9.868 -33.110 1.00 35.97 87 GLY A O 1
ATOM 689 N N . LEU A 1 88 ? -5.965 9.819 -31.435 1.00 41.34 88 LEU A N 1
ATOM 690 C CA . LEU A 1 88 ? -6.959 9.375 -30.452 1.00 41.34 88 LEU A CA 1
ATOM 691 C C . LEU A 1 88 ? -7.288 10.593 -29.607 1.00 41.34 88 LEU A C 1
ATOM 693 O O . LEU A 1 88 ? -6.738 10.767 -28.517 1.00 41.34 88 LEU A O 1
ATOM 697 N N . ALA A 1 89 ? -8.158 11.442 -30.167 1.00 39.91 89 ALA A N 1
ATOM 698 C CA . ALA A 1 89 ? -8.941 12.396 -29.401 1.00 39.91 89 ALA A CA 1
ATOM 699 C C . ALA A 1 89 ? -9.281 11.737 -28.066 1.00 39.91 89 ALA A C 1
ATOM 701 O O . ALA A 1 89 ? -9.693 10.570 -28.059 1.00 39.91 89 ALA A O 1
ATOM 702 N N . ALA A 1 90 ? -9.034 12.449 -26.960 1.00 44.34 90 ALA A N 1
ATOM 703 C CA . ALA A 1 90 ? -9.594 12.095 -25.667 1.00 44.34 90 ALA A CA 1
ATOM 704 C C . ALA A 1 90 ? -11.012 11.612 -25.954 1.00 44.34 90 ALA A C 1
ATOM 706 O O . ALA A 1 90 ? -11.801 12.391 -26.490 1.00 44.34 90 ALA A O 1
ATOM 707 N N . ALA A 1 91 ? -11.263 10.306 -25.785 1.00 44.06 91 ALA A N 1
ATOM 708 C CA . ALA A 1 91 ? -12.598 9.771 -25.964 1.00 44.06 91 ALA A CA 1
ATOM 709 C C . ALA A 1 91 ? -13.434 10.665 -25.071 1.00 44.06 91 ALA A C 1
ATOM 711 O O . ALA A 1 91 ? -13.154 10.689 -23.870 1.00 44.06 91 ALA A O 1
ATOM 712 N N . ALA A 1 92 ? -14.269 11.509 -25.691 1.00 45.03 92 ALA A N 1
ATOM 713 C CA . ALA A 1 92 ? -15.019 12.528 -24.988 1.00 45.03 92 ALA A CA 1
ATOM 714 C C . ALA A 1 92 ? -15.601 11.810 -23.784 1.00 45.03 92 ALA A C 1
ATOM 716 O O . ALA A 1 92 ? -16.282 10.797 -23.976 1.00 45.03 92 ALA A O 1
ATOM 717 N N . GLU A 1 93 ? -15.182 12.215 -22.580 1.00 42.28 93 GLU A N 1
ATOM 718 C CA . GLU A 1 93 ? -15.718 11.639 -21.359 1.00 42.28 93 GLU A CA 1
ATOM 719 C C . GLU A 1 93 ? -17.221 11.762 -21.531 1.00 42.28 93 GLU A C 1
ATOM 721 O O . GLU A 1 93 ? -17.744 12.873 -21.648 1.00 42.28 93 GLU A O 1
ATOM 726 N N . LEU A 1 94 ? -17.889 10.619 -21.729 1.00 46.03 94 LEU A N 1
ATOM 727 C CA . LEU A 1 94 ? -19.333 10.614 -21.854 1.00 46.03 94 LEU A CA 1
ATOM 728 C C . LEU A 1 94 ? -19.817 11.344 -20.606 1.00 46.03 94 LEU A C 1
ATOM 730 O O . LEU A 1 94 ? -19.367 10.963 -19.520 1.00 46.03 94 LEU A O 1
ATOM 734 N N . PRO A 1 95 ? -20.622 12.414 -20.749 1.00 48.16 95 PRO A N 1
ATOM 735 C CA . PRO A 1 95 ? -21.033 13.206 -19.609 1.00 48.16 95 PRO A CA 1
ATOM 736 C C . PRO A 1 95 ? -21.605 12.243 -18.581 1.00 48.16 95 PRO A C 1
ATOM 738 O O . PRO A 1 95 ? -22.581 11.542 -18.863 1.00 48.16 95 PRO A O 1
ATOM 741 N N . LEU A 1 96 ? -20.916 12.142 -17.440 1.00 54.59 96 LEU A N 1
ATOM 742 C CA . LEU A 1 96 ? -21.358 11.309 -16.336 1.00 54.59 96 LEU A CA 1
ATOM 743 C C . LEU A 1 96 ? -22.803 11.729 -16.047 1.00 54.59 96 LEU A C 1
ATOM 745 O O . LEU A 1 96 ? -23.060 12.935 -15.938 1.00 54.59 96 LEU A O 1
ATOM 749 N N . PRO A 1 97 ? -23.759 10.784 -15.991 1.00 53.50 97 PRO A N 1
ATOM 750 C CA . PRO A 1 97 ? -25.114 11.123 -15.595 1.00 53.50 97 PRO A CA 1
ATOM 751 C C . PRO A 1 97 ? -25.041 11.884 -14.264 1.00 53.50 97 PRO A C 1
ATOM 753 O O . PRO A 1 97 ? -24.197 11.547 -13.427 1.00 53.50 97 PRO A O 1
ATOM 756 N N . PRO A 1 98 ? -25.850 12.944 -14.084 1.00 54.16 98 PRO A N 1
ATOM 757 C CA . PRO A 1 98 ? -25.780 13.780 -12.896 1.00 54.16 98 PRO A CA 1
ATOM 758 C C . PRO A 1 98 ? -25.882 12.888 -11.662 1.00 54.16 98 PRO A C 1
ATOM 760 O O . PRO A 1 98 ? -26.869 12.172 -11.493 1.00 54.16 98 PRO A O 1
ATOM 763 N N . ALA A 1 99 ? -24.830 12.902 -10.842 1.00 53.66 99 ALA A N 1
ATOM 764 C CA . ALA A 1 99 ? -24.775 12.129 -9.617 1.00 53.66 99 ALA A CA 1
ATOM 765 C C . ALA A 1 99 ? -25.953 12.553 -8.732 1.00 53.66 99 ALA A C 1
ATOM 767 O O . ALA A 1 99 ? -26.010 13.688 -8.251 1.00 53.66 99 ALA A O 1
ATOM 768 N N . CYS A 1 100 ? -26.928 11.660 -8.552 1.00 48.91 100 CYS A N 1
ATOM 769 C CA . CYS A 1 100 ? -27.957 11.839 -7.540 1.00 48.91 100 CYS A CA 1
ATOM 770 C C . CYS A 1 100 ? -27.246 11.889 -6.180 1.00 48.91 100 CYS A C 1
ATOM 772 O O . CYS A 1 100 ? -26.541 10.958 -5.804 1.00 48.91 100 CYS A O 1
ATOM 774 N N . ALA A 1 101 ? -27.375 13.015 -5.483 1.00 53.72 101 ALA A N 1
ATOM 775 C CA . ALA A 1 101 ? -26.468 13.443 -4.421 1.00 53.72 101 ALA A CA 1
ATOM 776 C C . ALA A 1 101 ? -26.597 12.699 -3.069 1.00 53.72 101 ALA A C 1
ATOM 778 O O . ALA A 1 101 ? -26.219 13.274 -2.051 1.00 53.72 101 ALA A O 1
ATOM 779 N N . ASP A 1 102 ? -27.103 11.460 -3.028 1.00 54.72 102 ASP A N 1
ATOM 780 C CA . ASP A 1 102 ? -27.452 10.792 -1.756 1.00 54.72 102 ASP A CA 1
ATOM 781 C C . ASP A 1 102 ? -27.096 9.289 -1.662 1.00 54.72 102 ASP A C 1
ATOM 783 O O . ASP A 1 102 ? -27.551 8.584 -0.765 1.00 54.72 102 ASP A O 1
ATOM 787 N N . THR A 1 103 ? -26.255 8.765 -2.563 1.00 58.91 103 THR A N 1
ATOM 788 C CA . THR A 1 103 ? -26.076 7.305 -2.754 1.00 58.91 103 THR A CA 1
ATOM 789 C C . THR A 1 103 ? -24.773 6.717 -2.186 1.00 58.91 103 THR A C 1
ATOM 791 O O . THR A 1 103 ? -24.402 5.597 -2.527 1.00 58.91 103 THR A O 1
ATOM 794 N N . GLY A 1 104 ? -24.062 7.428 -1.304 1.00 62.16 104 GLY A N 1
ATOM 795 C CA . GLY A 1 104 ? -22.669 7.090 -0.951 1.00 62.16 104 GLY A CA 1
ATOM 796 C C . GLY A 1 104 ? -22.435 5.669 -0.407 1.00 62.16 104 GLY A C 1
ATOM 797 O O . GLY A 1 104 ? -21.427 5.047 -0.727 1.00 62.16 104 GLY A O 1
ATOM 798 N N . MET A 1 105 ? -23.363 5.108 0.382 1.00 62.66 105 MET A N 1
ATOM 799 C CA . MET A 1 105 ? -23.175 3.768 0.966 1.00 62.66 105 MET A CA 1
ATOM 800 C C . MET A 1 105 ? -23.695 2.622 0.076 1.00 62.66 105 MET A C 1
ATOM 802 O O . MET A 1 105 ? -23.130 1.527 0.098 1.00 62.66 105 MET A O 1
ATOM 806 N N . MET A 1 106 ? -24.740 2.850 -0.733 1.00 65.31 106 MET A N 1
ATOM 807 C CA . MET A 1 106 ? -25.261 1.811 -1.640 1.00 65.31 106 MET A CA 1
ATOM 808 C C . MET A 1 106 ? -24.258 1.464 -2.744 1.00 65.31 106 MET A C 1
ATOM 810 O O . MET A 1 106 ? -24.214 0.317 -3.185 1.00 65.31 106 MET A O 1
ATOM 814 N N . GLU A 1 107 ? -23.414 2.416 -3.141 1.00 81.44 107 GLU A N 1
ATOM 815 C CA . GLU A 1 107 ? -22.396 2.201 -4.173 1.00 81.44 107 GLU A CA 1
ATOM 816 C C . GLU A 1 107 ? -21.214 1.349 -3.682 1.00 81.44 107 GLU A C 1
ATOM 818 O O . GLU A 1 107 ? -20.604 0.627 -4.470 1.00 81.44 107 GLU A O 1
ATOM 823 N N . ALA A 1 108 ? -20.922 1.351 -2.376 1.00 92.25 108 ALA A N 1
ATOM 824 C CA . ALA A 1 108 ? -19.801 0.597 -1.815 1.00 92.25 108 ALA A CA 1
ATOM 825 C C . ALA A 1 108 ? -20.114 -0.885 -1.548 1.00 92.25 108 ALA A C 1
ATOM 827 O O . ALA A 1 108 ? -19.193 -1.696 -1.459 1.00 92.25 108 ALA A O 1
ATOM 828 N N . ARG A 1 109 ? -21.393 -1.268 -1.417 1.00 94.75 109 ARG A N 1
ATOM 829 C CA . ARG A 1 109 ? -21.775 -2.632 -1.004 1.00 94.75 109 ARG A CA 1
ATOM 830 C C . ARG A 1 109 ? -21.248 -3.729 -1.943 1.00 94.75 109 ARG A C 1
ATOM 832 O O . ARG A 1 109 ? -20.647 -4.666 -1.425 1.00 94.75 109 ARG A O 1
ATOM 839 N N . PRO A 1 110 ? -21.365 -3.619 -3.282 1.00 96.62 110 PRO A N 1
ATOM 840 C CA . PRO A 1 110 ? -20.796 -4.622 -4.182 1.00 96.62 110 PRO A CA 1
ATOM 841 C C . PRO A 1 110 ? -19.271 -4.736 -4.060 1.00 96.62 110 PRO A C 1
ATOM 843 O O . PRO A 1 110 ? -18.722 -5.826 -4.193 1.00 96.62 110 PRO A O 1
ATOM 846 N N . LEU A 1 111 ? -18.579 -3.624 -3.779 1.00 97.38 111 LEU A N 1
ATOM 847 C CA . LEU A 1 111 ? -17.131 -3.630 -3.567 1.00 97.38 111 LEU A CA 1
ATOM 848 C C . LEU A 1 111 ? -16.764 -4.371 -2.276 1.00 97.38 111 LEU A C 1
ATOM 850 O O . LEU A 1 111 ? -15.815 -5.148 -2.272 1.00 97.38 111 LEU A O 1
ATOM 854 N N . LEU A 1 112 ? -17.533 -4.180 -1.202 1.00 97.75 112 LEU A N 1
ATOM 855 C CA . LEU A 1 112 ? -17.357 -4.923 0.049 1.00 97.75 112 LEU A CA 1
ATOM 856 C C . LEU A 1 112 ? -17.621 -6.425 -0.145 1.00 97.75 112 LEU A C 1
ATOM 858 O O . LEU A 1 112 ? -16.809 -7.242 0.281 1.00 97.75 112 LEU A O 1
ATOM 862 N N . ASP A 1 113 ? -18.674 -6.791 -0.882 1.00 97.69 113 ASP A N 1
ATOM 863 C CA . ASP A 1 113 ? -18.976 -8.194 -1.197 1.00 97.69 113 ASP A CA 1
ATOM 864 C C . ASP A 1 113 ? -17.861 -8.864 -2.025 1.00 97.69 113 ASP A C 1
ATOM 866 O O . ASP A 1 113 ? -17.653 -10.072 -1.905 1.00 97.69 113 ASP A O 1
ATOM 870 N N . MET A 1 114 ? -17.154 -8.109 -2.877 1.00 98.19 114 MET A N 1
ATOM 871 C CA . MET A 1 114 ? -15.974 -8.584 -3.614 1.00 98.19 114 MET A CA 1
ATOM 872 C C . MET A 1 114 ? -14.725 -8.668 -2.729 1.00 98.19 114 MET A C 1
ATOM 874 O O . MET A 1 114 ? -13.950 -9.615 -2.864 1.00 98.19 114 MET A O 1
ATOM 878 N N . ALA A 1 115 ? -14.536 -7.715 -1.812 1.00 98.19 115 ALA A N 1
ATOM 879 C CA . ALA A 1 115 ? -13.412 -7.696 -0.876 1.00 98.19 115 ALA A CA 1
ATOM 880 C C . ALA A 1 115 ? -13.392 -8.934 0.041 1.00 98.19 115 ALA A C 1
ATOM 882 O O . ALA A 1 115 ? -12.319 -9.485 0.307 1.00 98.19 115 ALA A O 1
ATOM 883 N N . GLY A 1 116 ? -14.571 -9.418 0.440 1.00 97.62 116 GLY A N 1
ATOM 884 C CA . GLY A 1 116 ? -14.744 -10.620 1.260 1.00 97.62 116 GLY A CA 1
ATOM 885 C C . GLY A 1 116 ? -14.508 -11.961 0.557 1.00 97.62 116 GLY A C 1
ATOM 886 O O . GLY A 1 116 ? -14.564 -13.010 1.197 1.00 97.62 116 GLY A O 1
ATOM 887 N N . ARG A 1 117 ? -14.262 -11.984 -0.762 1.00 97.69 117 ARG A N 1
ATOM 888 C CA . ARG A 1 117 ? -14.061 -13.232 -1.525 1.00 97.69 117 ARG A CA 1
ATOM 889 C C . ARG A 1 117 ? -12.611 -13.705 -1.458 1.00 97.69 117 ARG A C 1
ATOM 891 O O . ARG A 1 117 ? -11.835 -13.481 -2.384 1.00 97.69 117 ARG A O 1
ATOM 898 N N . GLU A 1 118 ? -12.253 -14.399 -0.380 1.00 96.06 118 GLU A N 1
ATOM 899 C CA . GLU A 1 118 ? -10.909 -14.981 -0.190 1.00 96.06 118 GLU A CA 1
ATOM 900 C C . GLU A 1 118 ? -10.467 -15.912 -1.333 1.00 96.06 118 GLU A C 1
ATOM 902 O O . GLU A 1 118 ? -9.280 -16.022 -1.637 1.00 96.06 118 GLU A O 1
ATOM 907 N N . ASP A 1 119 ? -11.418 -16.567 -2.000 1.00 96.94 119 ASP A N 1
ATOM 908 C CA . ASP A 1 119 ? -11.179 -17.470 -3.125 1.00 96.94 119 ASP A CA 1
ATOM 909 C C . ASP A 1 119 ? -10.940 -16.741 -4.460 1.00 96.94 119 ASP A C 1
ATOM 911 O O . ASP A 1 119 ? -10.568 -17.371 -5.454 1.00 96.94 119 ASP A O 1
ATOM 915 N N . ARG A 1 120 ? -11.132 -15.415 -4.497 1.00 97.50 120 ARG A N 1
ATOM 916 C CA . ARG A 1 120 ? -11.079 -14.577 -5.704 1.00 97.50 120 ARG A CA 1
ATOM 917 C C . ARG A 1 120 ? -10.161 -13.366 -5.513 1.00 97.50 120 ARG A C 1
ATOM 919 O O . ARG A 1 120 ? -10.633 -12.228 -5.464 1.00 97.50 120 ARG A O 1
ATOM 926 N N . PRO A 1 121 ? -8.832 -13.570 -5.459 1.00 96.94 121 PRO A N 1
ATOM 927 C CA . PRO A 1 121 ? -7.874 -12.480 -5.263 1.00 96.94 121 PRO A CA 1
ATOM 928 C C . PRO A 1 121 ? -7.900 -11.428 -6.383 1.00 96.94 121 PRO A C 1
ATOM 930 O O . PRO A 1 121 ? -7.535 -10.275 -6.164 1.00 96.94 121 PRO A O 1
ATOM 933 N N . ASP A 1 122 ? -8.347 -11.806 -7.583 1.00 96.62 122 ASP A N 1
ATOM 934 C CA . ASP A 1 122 ? -8.623 -10.889 -8.688 1.00 96.62 122 ASP A CA 1
ATOM 935 C C . ASP A 1 122 ? -9.691 -9.851 -8.310 1.00 96.62 122 ASP A C 1
ATOM 937 O O . ASP A 1 122 ? -9.467 -8.653 -8.484 1.00 96.62 122 ASP A O 1
ATOM 941 N N . LEU A 1 123 ? -10.800 -10.306 -7.715 1.00 97.44 123 LEU A N 1
ATOM 942 C CA . LEU A 1 123 ? -11.885 -9.438 -7.252 1.00 97.44 123 LEU A CA 1
ATOM 943 C C . LEU A 1 123 ? -11.476 -8.623 -6.025 1.00 97.44 123 LEU A C 1
ATOM 945 O O . LEU A 1 123 ? -11.816 -7.447 -5.936 1.00 97.44 123 LEU A O 1
ATOM 949 N N . GLN A 1 124 ? -10.699 -9.206 -5.107 1.00 98.19 124 GLN A N 1
ATOM 950 C CA . GLN A 1 124 ? -10.176 -8.475 -3.950 1.00 98.19 124 GLN A CA 1
ATOM 951 C C . GLN A 1 124 ? -9.270 -7.314 -4.364 1.00 98.19 124 GLN A C 1
ATOM 953 O O . GLN A 1 124 ? -9.341 -6.241 -3.769 1.00 98.19 124 GLN A O 1
ATOM 958 N N . ALA A 1 125 ? -8.426 -7.508 -5.381 1.00 97.69 125 ALA A N 1
ATOM 959 C CA . ALA A 1 125 ? -7.548 -6.454 -5.879 1.00 97.69 125 ALA A CA 1
ATOM 960 C C . ALA A 1 125 ? -8.347 -5.295 -6.488 1.00 97.69 125 ALA A C 1
ATOM 962 O O . ALA A 1 125 ? -8.061 -4.133 -6.196 1.00 97.69 125 ALA A O 1
ATOM 963 N N . GLU A 1 126 ? -9.365 -5.605 -7.294 1.00 97.19 126 GLU A N 1
ATOM 964 C CA . GLU A 1 126 ? -10.257 -4.601 -7.879 1.00 97.19 126 GLU A CA 1
ATOM 965 C C . GLU A 1 126 ? -11.055 -3.861 -6.798 1.00 97.19 126 GLU A C 1
ATOM 967 O O . GLU A 1 126 ? -11.070 -2.630 -6.774 1.00 97.19 126 GLU A O 1
ATOM 972 N N . ALA A 1 127 ? -11.636 -4.600 -5.850 1.00 98.06 127 ALA A N 1
ATOM 973 C CA . ALA A 1 127 ? -12.377 -4.039 -4.729 1.00 98.06 127 ALA A CA 1
ATOM 974 C C . ALA A 1 127 ? -11.506 -3.124 -3.863 1.00 98.06 127 ALA A C 1
ATOM 976 O O . ALA A 1 127 ? -11.888 -1.985 -3.601 1.00 98.06 127 ALA A O 1
ATOM 977 N N . ALA A 1 128 ? -10.321 -3.584 -3.452 1.00 98.38 128 ALA A N 1
ATOM 978 C CA . ALA A 1 128 ? -9.401 -2.797 -2.639 1.00 98.38 128 ALA A CA 1
ATOM 979 C C . ALA A 1 128 ? -8.993 -1.502 -3.354 1.00 98.38 128 ALA A C 1
ATOM 981 O O . ALA A 1 128 ? -8.958 -0.439 -2.729 1.00 98.38 128 ALA A O 1
ATOM 982 N N . ALA A 1 129 ? -8.708 -1.574 -4.660 1.00 97.88 129 ALA A N 1
ATOM 983 C CA . ALA A 1 129 ? -8.337 -0.403 -5.439 1.00 97.88 129 ALA A CA 1
ATOM 984 C C . ALA A 1 129 ? -9.492 0.596 -5.573 1.00 97.88 129 ALA A C 1
ATOM 986 O O . ALA A 1 129 ? -9.297 1.782 -5.298 1.00 97.88 129 ALA A O 1
ATOM 987 N N . ALA A 1 130 ? -10.689 0.114 -5.918 1.00 96.62 130 ALA A N 1
ATOM 988 C CA . ALA A 1 130 ? -11.886 0.937 -6.049 1.00 96.62 130 ALA A CA 1
ATOM 989 C C . ALA A 1 130 ? -12.264 1.600 -4.717 1.00 96.62 130 ALA A C 1
ATOM 991 O O . ALA A 1 130 ? -12.425 2.814 -4.670 1.00 96.62 130 ALA A O 1
ATOM 992 N N . LEU A 1 131 ? -12.304 0.844 -3.614 1.00 97.56 131 LEU A N 1
ATOM 993 C CA . LEU A 1 131 ? -12.600 1.376 -2.279 1.00 97.56 131 LEU A CA 1
ATOM 994 C C . LEU A 1 131 ? -11.607 2.467 -1.867 1.00 97.56 131 LEU A C 1
ATOM 996 O O . LEU A 1 131 ? -12.006 3.511 -1.352 1.00 97.56 131 LEU A O 1
ATOM 1000 N N . ALA A 1 132 ? -10.312 2.248 -2.111 1.00 97.88 132 ALA A N 1
ATOM 1001 C CA . ALA A 1 132 ? -9.276 3.226 -1.806 1.00 97.88 132 ALA A CA 1
ATOM 1002 C C . ALA A 1 132 ? -9.367 4.484 -2.691 1.00 97.88 132 ALA A C 1
ATOM 1004 O O . ALA A 1 132 ? -9.066 5.580 -2.213 1.00 97.88 132 ALA A O 1
ATOM 1005 N N . ASP A 1 133 ? -9.750 4.350 -3.965 1.00 95.75 133 ASP A N 1
ATOM 1006 C CA . ASP A 1 133 ? -9.973 5.488 -4.864 1.00 95.75 133 ASP A CA 1
ATOM 1007 C C . ASP A 1 133 ? -11.210 6.287 -4.426 1.00 95.75 133 ASP A C 1
ATOM 1009 O O . ASP A 1 133 ? -11.107 7.501 -4.239 1.00 95.75 133 ASP A O 1
ATOM 1013 N N . THR A 1 134 ? -12.343 5.627 -4.168 1.00 94.25 134 THR A N 1
ATOM 1014 C CA . THR A 1 134 ? -13.585 6.290 -3.744 1.00 94.25 134 THR A CA 1
ATOM 1015 C C . THR A 1 134 ? -13.423 6.989 -2.390 1.00 94.25 134 THR A C 1
ATOM 1017 O O . THR A 1 134 ? -13.788 8.157 -2.256 1.00 94.25 134 THR A O 1
ATOM 1020 N N . ALA A 1 135 ? -12.790 6.339 -1.405 1.00 95.88 135 ALA A N 1
ATOM 1021 C CA . ALA A 1 135 ? -12.495 6.957 -0.108 1.00 95.88 135 ALA A CA 1
ATOM 1022 C C . ALA A 1 135 ? -11.545 8.166 -0.221 1.00 95.88 135 ALA A C 1
ATOM 1024 O O . ALA A 1 135 ? -11.571 9.061 0.620 1.00 95.88 135 ALA A O 1
ATOM 1025 N N . GLY A 1 136 ? -10.680 8.195 -1.240 1.00 95.31 136 GLY A N 1
ATOM 1026 C CA . GLY A 1 136 ? -9.748 9.298 -1.473 1.00 95.31 136 GLY A CA 1
ATOM 1027 C C . GLY A 1 136 ? -10.362 10.492 -2.207 1.00 95.31 136 GLY A C 1
ATOM 1028 O O . GLY A 1 136 ? -9.818 11.592 -2.122 1.00 95.31 136 GLY A O 1
ATOM 1029 N N . GLN A 1 137 ? -11.462 10.283 -2.934 1.00 93.31 137 GLN A N 1
ATOM 1030 C CA . GLN A 1 137 ? -12.142 11.321 -3.714 1.00 93.31 137 GLN A CA 1
ATOM 1031 C C . GLN A 1 137 ? -13.166 12.102 -2.889 1.00 93.31 137 GLN A C 1
ATOM 1033 O O . GLN A 1 137 ? -13.302 13.310 -3.079 1.00 93.31 137 GLN A O 1
ATOM 1038 N N . ASP A 1 138 ? -13.868 11.432 -1.973 1.00 91.25 138 ASP A N 1
ATOM 1039 C CA . ASP A 1 138 ? -14.940 12.032 -1.184 1.00 91.25 138 ASP A CA 1
ATOM 1040 C C . ASP A 1 138 ? -14.881 11.604 0.289 1.00 91.25 138 ASP A C 1
ATOM 1042 O O . ASP A 1 138 ? -14.984 10.424 0.637 1.00 91.25 138 ASP A O 1
ATOM 1046 N N . SER A 1 139 ? -14.783 12.596 1.178 1.00 93.19 139 SER A N 1
ATOM 1047 C CA . SER A 1 139 ? -14.755 12.375 2.623 1.00 93.19 139 SER A CA 1
ATOM 1048 C C . SER A 1 139 ? -16.053 11.770 3.155 1.00 93.19 139 SER A C 1
ATOM 1050 O O . SER A 1 139 ? -16.011 11.059 4.157 1.00 93.19 139 SER A O 1
ATOM 1052 N N . ARG A 1 140 ? -17.207 12.036 2.517 1.00 93.38 140 ARG A N 1
ATOM 1053 C CA . ARG A 1 140 ? -18.487 11.441 2.941 1.00 93.38 140 ARG A CA 1
ATOM 1054 C C . ARG A 1 140 ? -18.501 9.950 2.657 1.00 93.38 140 ARG A C 1
ATOM 1056 O O . ARG A 1 140 ? -18.914 9.177 3.514 1.00 93.38 140 ARG A O 1
ATOM 1063 N N . THR A 1 141 ? -17.995 9.541 1.498 1.00 93.00 141 THR A N 1
ATOM 1064 C CA . THR A 1 141 ? -17.862 8.122 1.173 1.00 93.00 141 THR A CA 1
ATOM 1065 C C . THR A 1 141 ? -16.860 7.422 2.093 1.00 93.00 141 THR A C 1
ATOM 1067 O O . THR A 1 141 ? -17.148 6.337 2.592 1.00 93.00 141 THR A O 1
ATOM 1070 N N . ALA A 1 142 ? -15.730 8.059 2.421 1.00 95.94 142 ALA A N 1
ATOM 1071 C CA . ALA A 1 142 ? -14.807 7.525 3.427 1.00 95.94 142 ALA A CA 1
ATOM 1072 C C . ALA A 1 142 ? -15.486 7.331 4.799 1.00 95.94 142 ALA A C 1
ATOM 1074 O O . ALA A 1 142 ? -15.345 6.274 5.413 1.00 95.94 142 ALA A O 1
ATOM 1075 N N . ALA A 1 143 ? -16.285 8.304 5.251 1.00 96.06 143 ALA A N 1
ATOM 1076 C CA . ALA A 1 143 ? -17.073 8.181 6.478 1.00 96.06 143 ALA A CA 1
ATOM 1077 C C . ALA A 1 143 ? -18.128 7.060 6.384 1.00 96.06 143 ALA A C 1
ATOM 1079 O O . ALA A 1 143 ? -18.289 6.290 7.328 1.00 96.06 143 ALA A O 1
ATOM 1080 N N . ALA A 1 144 ? -18.792 6.897 5.235 1.00 95.75 144 ALA A N 1
ATOM 1081 C CA . ALA A 1 144 ? -19.766 5.826 5.001 1.00 95.75 144 ALA A CA 1
ATOM 1082 C C . ALA A 1 144 ? -19.140 4.416 5.032 1.00 95.75 144 ALA A C 1
ATOM 1084 O O . ALA A 1 144 ? -19.820 3.442 5.352 1.00 95.75 144 ALA A O 1
ATOM 1085 N N . LEU A 1 145 ? -17.839 4.298 4.747 1.00 97.06 145 LEU A N 1
ATOM 1086 C CA . LEU A 1 145 ? -17.074 3.055 4.886 1.00 97.06 145 LEU A CA 1
ATOM 1087 C C . LEU A 1 145 ? -16.650 2.760 6.335 1.00 97.06 145 LEU A C 1
ATOM 1089 O O . LEU A 1 145 ? -16.147 1.673 6.608 1.00 97.06 145 LEU A O 1
ATOM 1093 N N . CYS A 1 146 ? -16.856 3.679 7.283 1.00 97.56 146 CYS A N 1
ATOM 1094 C CA . CYS A 1 146 ? -16.489 3.498 8.692 1.00 97.56 146 CYS A CA 1
ATOM 1095 C C . CYS A 1 146 ? -17.531 2.676 9.475 1.00 97.56 146 CYS A C 1
ATOM 1097 O O . CYS A 1 146 ? -17.944 3.044 10.576 1.00 97.56 146 CYS A O 1
ATOM 1099 N N . THR A 1 147 ? -17.960 1.551 8.907 1.00 97.38 147 THR A N 1
ATOM 1100 C CA . THR A 1 147 ? -18.933 0.622 9.500 1.00 97.38 147 THR A CA 1
ATOM 1101 C C . THR A 1 147 ? -18.256 -0.661 9.968 1.00 97.38 147 THR A C 1
ATOM 1103 O O . THR A 1 147 ? -17.176 -1.016 9.493 1.00 97.38 147 THR A O 1
ATOM 1106 N N . ALA A 1 148 ? -18.879 -1.363 10.917 1.00 97.75 148 ALA A N 1
ATOM 1107 C CA . ALA A 1 148 ? -18.322 -2.605 11.448 1.00 97.75 148 ALA A CA 1
ATOM 1108 C C . ALA A 1 148 ? -18.213 -3.673 10.353 1.00 97.75 148 ALA A C 1
ATOM 1110 O O . ALA A 1 148 ? -17.203 -4.366 10.273 1.00 97.75 148 ALA A O 1
ATOM 1111 N N . GLU A 1 149 ? -19.224 -3.758 9.486 1.00 97.62 149 GLU A N 1
ATOM 1112 C CA . GLU A 1 149 ? -19.289 -4.682 8.357 1.00 97.62 149 GLU A CA 1
ATOM 1113 C C . GLU A 1 149 ? -18.129 -4.443 7.389 1.00 97.62 149 GLU A C 1
ATOM 1115 O O . GLU A 1 149 ? -17.399 -5.374 7.066 1.00 97.62 149 GLU A O 1
ATOM 1120 N N . ALA A 1 150 ? -17.896 -3.190 6.986 1.00 98.00 150 ALA A N 1
ATOM 1121 C CA . ALA A 1 150 ? -16.801 -2.861 6.079 1.00 98.00 150 ALA A CA 1
ATOM 1122 C C . ALA A 1 150 ? -15.429 -3.222 6.672 1.00 98.00 150 ALA A C 1
ATOM 1124 O O . ALA A 1 150 ? -14.580 -3.783 5.982 1.00 98.00 150 ALA A O 1
ATOM 1125 N N . PHE A 1 151 ? -15.223 -2.974 7.969 1.00 98.38 151 PHE A N 1
ATOM 1126 C CA . PHE A 1 151 ? -13.978 -3.340 8.644 1.00 98.38 151 PHE A CA 1
ATOM 1127 C C . PHE A 1 151 ? -13.760 -4.855 8.758 1.00 98.38 151 PHE A C 1
ATOM 1129 O O . PHE A 1 151 ? -12.602 -5.273 8.812 1.00 98.38 151 PHE A O 1
ATOM 1136 N N . GLN A 1 152 ? -14.810 -5.685 8.747 1.00 98.12 152 GLN A N 1
ATOM 1137 C CA . GLN A 1 152 ? -14.628 -7.138 8.621 1.00 98.12 152 GLN A CA 1
ATOM 1138 C C . GLN A 1 152 ? -14.057 -7.499 7.250 1.00 98.12 152 GLN A C 1
ATOM 1140 O O . GLN A 1 152 ? -13.065 -8.221 7.175 1.00 98.12 152 GLN A O 1
ATOM 1145 N N . GLU A 1 153 ? -14.582 -6.910 6.177 1.00 98.38 153 GLU A N 1
ATOM 1146 C CA . GLU A 1 153 ? -14.047 -7.146 4.832 1.00 98.38 153 GLU A CA 1
ATOM 1147 C C . GLU A 1 153 ? -12.614 -6.612 4.689 1.00 98.38 153 GLU A C 1
ATOM 1149 O O . GLU A 1 153 ? -11.758 -7.232 4.060 1.00 98.38 153 GLU A O 1
ATOM 1154 N N . PHE A 1 154 ? -12.283 -5.496 5.347 1.00 98.50 154 PHE A N 1
ATOM 1155 C CA . PHE A 1 154 ? -10.908 -4.987 5.361 1.00 98.50 154 PHE A CA 1
ATOM 1156 C C . PHE A 1 154 ? -9.951 -5.912 6.115 1.00 98.50 154 PHE A C 1
ATOM 1158 O O . PHE A 1 154 ? -8.783 -5.997 5.738 1.00 98.50 154 PHE A O 1
ATOM 1165 N N . LYS A 1 155 ? -10.420 -6.631 7.145 1.00 98.25 155 LYS A N 1
ATOM 1166 C CA . LYS A 1 155 ? -9.628 -7.678 7.810 1.00 98.25 155 LYS A CA 1
ATOM 1167 C C . LYS A 1 155 ? -9.342 -8.840 6.860 1.00 98.25 155 LYS A C 1
ATOM 1169 O O . LYS A 1 155 ? -8.217 -9.332 6.862 1.00 98.25 155 LYS A O 1
ATOM 1174 N N . VAL A 1 156 ? -10.298 -9.211 6.006 1.00 98.25 156 VAL A N 1
ATOM 1175 C CA . VAL A 1 156 ? -10.095 -10.215 4.949 1.00 98.25 156 VAL A CA 1
ATOM 1176 C C . VAL A 1 156 ? -9.040 -9.740 3.941 1.00 98.25 156 VAL A C 1
ATOM 1178 O O . VAL A 1 156 ? -8.073 -10.454 3.671 1.00 98.25 156 VAL A O 1
ATOM 1181 N N . LEU A 1 157 ? -9.138 -8.498 3.453 1.00 98.44 157 LEU A N 1
ATOM 1182 C CA . LEU A 1 157 ? -8.119 -7.910 2.569 1.00 98.44 157 LEU A CA 1
ATOM 1183 C C . LEU A 1 157 ? -6.734 -7.843 3.234 1.00 98.44 157 LEU A C 1
ATOM 1185 O O . LEU A 1 157 ? -5.714 -8.112 2.597 1.00 98.44 157 LEU A O 1
ATOM 1189 N N . LEU A 1 158 ? -6.696 -7.530 4.531 1.00 98.06 158 LEU A N 1
ATOM 1190 C CA . LEU A 1 158 ? -5.492 -7.552 5.357 1.00 98.06 158 LEU A CA 1
ATOM 1191 C C . LEU A 1 158 ? -4.910 -8.950 5.543 1.00 98.06 158 LEU A C 1
ATOM 1193 O O . LEU A 1 158 ? -3.821 -9.034 6.086 1.00 98.06 158 LEU A O 1
ATOM 1197 N N . MET A 1 159 ? -5.555 -10.042 5.140 1.00 97.38 159 MET A N 1
ATOM 1198 C CA . MET A 1 159 ? -4.908 -11.358 5.145 1.00 97.38 159 MET A CA 1
ATOM 1199 C C . MET A 1 159 ? -4.105 -11.600 3.863 1.00 97.38 159 MET A C 1
ATOM 1201 O O . MET A 1 159 ? -3.111 -12.325 3.901 1.00 97.38 159 MET A O 1
ATOM 1205 N N . ALA A 1 160 ? -4.426 -10.926 2.756 1.00 96.94 160 ALA A N 1
ATOM 1206 C CA . ALA A 1 160 ? -3.734 -11.111 1.485 1.00 96.94 160 ALA A CA 1
ATOM 1207 C C . ALA A 1 160 ? -2.295 -10.553 1.495 1.00 96.94 160 ALA A C 1
ATOM 1209 O O . ALA A 1 160 ? -2.021 -9.465 2.006 1.00 96.94 160 ALA A O 1
ATOM 1210 N N . ASP A 1 161 ? -1.359 -11.293 0.895 1.00 96.00 161 ASP A N 1
ATOM 1211 C CA . ASP A 1 161 ? 0.048 -10.876 0.728 1.00 96.00 161 ASP A CA 1
ATOM 1212 C C . ASP A 1 161 ? 0.333 -10.288 -0.665 1.00 96.00 161 ASP A C 1
ATOM 1214 O O . ASP A 1 161 ? 1.418 -9.766 -0.927 1.00 96.00 161 ASP A O 1
ATOM 1218 N N . GLN A 1 162 ? -0.630 -10.375 -1.587 1.00 96.81 162 GLN A N 1
ATOM 1219 C CA . GLN A 1 162 ? -0.444 -9.919 -2.963 1.00 96.81 162 GLN A CA 1
ATOM 1220 C C . GLN A 1 162 ? -0.351 -8.395 -3.011 1.00 96.81 162 GLN A C 1
ATOM 1222 O O . GLN A 1 162 ? -1.183 -7.687 -2.447 1.00 96.81 162 GLN A O 1
ATOM 1227 N N . LEU A 1 163 ? 0.654 -7.875 -3.714 1.00 97.25 163 LEU A N 1
ATOM 1228 C CA . LEU A 1 163 ? 0.967 -6.446 -3.720 1.00 97.25 163 LEU A CA 1
ATOM 1229 C C . LEU A 1 163 ? -0.192 -5.568 -4.233 1.00 97.25 163 LEU A C 1
ATOM 1231 O O . LEU A 1 163 ? -0.439 -4.499 -3.678 1.00 97.25 163 LEU A O 1
ATOM 1235 N N . ASN A 1 164 ? -0.926 -6.037 -5.244 1.00 97.31 164 ASN A N 1
ATOM 1236 C CA . ASN A 1 164 ? -2.118 -5.383 -5.800 1.00 97.31 164 ASN A CA 1
ATOM 1237 C C . ASN A 1 164 ? -3.337 -5.384 -4.862 1.00 97.31 164 ASN A C 1
ATOM 1239 O O . ASN A 1 164 ? -4.310 -4.715 -5.180 1.00 97.31 164 ASN A O 1
ATOM 1243 N N . ILE A 1 165 ? -3.293 -6.096 -3.733 1.00 98.25 165 ILE A N 1
ATOM 1244 C CA . ILE A 1 165 ? -4.316 -6.053 -2.676 1.00 98.25 165 ILE A CA 1
ATOM 1245 C C . ILE A 1 165 ? -3.763 -5.297 -1.465 1.00 98.25 165 ILE A C 1
ATOM 1247 O O . ILE A 1 165 ? -4.369 -4.344 -0.976 1.00 98.25 165 ILE A O 1
ATOM 1251 N N . ALA A 1 166 ? -2.568 -5.677 -1.009 1.00 98.12 166 ALA A N 1
ATOM 1252 C CA . ALA A 1 166 ? -1.941 -5.149 0.196 1.00 98.12 166 ALA A CA 1
ATOM 1253 C C . ALA A 1 166 ? -1.694 -3.634 0.118 1.00 98.12 166 ALA A C 1
ATOM 1255 O O . ALA A 1 166 ? -2.024 -2.908 1.054 1.00 98.12 166 ALA A O 1
ATOM 1256 N N . TYR A 1 167 ? -1.153 -3.135 -1.001 1.00 98.38 167 TYR A N 1
ATOM 1257 C CA . TYR A 1 167 ? -0.888 -1.703 -1.165 1.00 98.38 167 TYR A CA 1
ATOM 1258 C C . TYR A 1 167 ? -2.164 -0.840 -1.148 1.00 98.38 167 TYR A C 1
ATOM 1260 O O . TYR A 1 167 ? -2.227 0.079 -0.324 1.00 98.38 167 TYR A O 1
ATOM 1268 N N . PRO A 1 168 ? -3.192 -1.100 -1.984 1.00 98.56 168 PRO A N 1
ATOM 1269 C CA . PRO A 1 168 ? -4.420 -0.312 -1.931 1.00 98.56 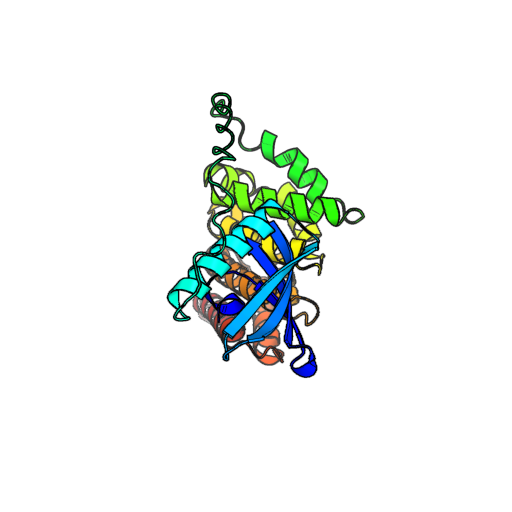168 PRO A CA 1
ATOM 1270 C C . PRO A 1 168 ? -5.168 -0.470 -0.603 1.00 98.56 168 PRO A C 1
ATOM 1272 O O . PRO A 1 168 ? -5.692 0.518 -0.098 1.00 98.56 168 PRO A O 1
ATOM 1275 N N . THR A 1 169 ? -5.126 -1.644 0.039 1.00 98.75 169 THR A N 1
ATOM 1276 C CA . THR A 1 169 ? -5.692 -1.829 1.390 1.00 98.75 169 THR A CA 1
ATOM 1277 C C . THR A 1 169 ? -4.994 -0.934 2.415 1.00 98.75 169 THR A C 1
ATOM 1279 O O . THR A 1 169 ? -5.649 -0.239 3.189 1.00 98.75 169 THR A O 1
ATOM 1282 N N . ALA A 1 170 ? -3.660 -0.869 2.396 1.00 98.44 170 ALA A N 1
ATOM 1283 C CA . ALA A 1 170 ? -2.905 0.027 3.268 1.00 98.44 170 ALA A CA 1
ATOM 1284 C C . ALA A 1 170 ? -3.249 1.509 3.017 1.00 98.44 170 ALA A C 1
ATOM 1286 O O . ALA A 1 170 ? -3.364 2.301 3.961 1.00 98.44 170 ALA A O 1
ATOM 1287 N N . ARG A 1 171 ? -3.434 1.900 1.746 1.00 98.38 171 ARG A N 1
ATOM 1288 C CA . ARG A 1 171 ? -3.883 3.253 1.380 1.00 98.38 171 ARG A CA 1
ATOM 1289 C C . ARG A 1 171 ? -5.293 3.541 1.888 1.00 98.38 171 ARG A C 1
ATOM 1291 O O . ARG A 1 171 ? -5.481 4.586 2.508 1.00 98.38 171 ARG A O 1
ATOM 1298 N N . LEU A 1 172 ? -6.236 2.618 1.702 1.00 98.56 172 LEU A N 1
ATOM 1299 C CA . LEU A 1 172 ? -7.597 2.716 2.233 1.00 98.56 172 LEU A CA 1
ATOM 1300 C C . LEU A 1 172 ? -7.571 2.932 3.748 1.00 98.56 172 LEU A C 1
ATOM 1302 O O . LEU A 1 172 ? -8.108 3.921 4.231 1.00 98.56 172 LEU A O 1
ATOM 1306 N N . LEU A 1 173 ? -6.860 2.086 4.496 1.00 98.62 173 LEU A N 1
ATOM 1307 C CA . LEU A 1 173 ? -6.742 2.226 5.951 1.00 98.62 173 LEU A CA 1
ATOM 1308 C C . LEU A 1 173 ? -6.100 3.558 6.368 1.00 98.62 173 LEU A C 1
ATOM 1310 O O . LEU A 1 173 ? -6.485 4.131 7.382 1.00 98.62 173 LEU A O 1
ATOM 1314 N N . THR A 1 174 ? -5.150 4.083 5.586 1.00 98.50 174 THR A N 1
ATOM 1315 C CA . THR A 1 174 ? -4.554 5.410 5.834 1.00 98.50 174 THR A CA 1
ATOM 1316 C C . THR A 1 174 ? -5.586 6.531 5.687 1.00 98.50 174 THR A C 1
ATOM 1318 O O . THR A 1 174 ? -5.556 7.482 6.467 1.00 98.50 174 THR A O 1
ATOM 1321 N N . LEU A 1 175 ? -6.479 6.430 4.697 1.00 98.19 175 LEU A N 1
ATOM 1322 C CA . LEU A 1 175 ? -7.564 7.387 4.467 1.00 98.19 175 LEU A CA 1
ATOM 1323 C C . LEU A 1 175 ? -8.628 7.281 5.563 1.00 98.19 175 LEU A C 1
ATOM 1325 O O . LEU A 1 175 ? -8.964 8.285 6.182 1.00 98.19 175 LEU A O 1
ATOM 1329 N N . LEU A 1 176 ? -9.081 6.067 5.883 1.00 98.25 176 LEU A N 1
ATOM 1330 C CA . LEU A 1 176 ? -10.082 5.838 6.929 1.00 98.25 176 LEU A CA 1
ATOM 1331 C C . LEU A 1 176 ? -9.575 6.246 8.311 1.00 98.25 176 LEU A C 1
ATOM 1333 O O . LEU A 1 176 ? -10.325 6.807 9.099 1.00 98.25 176 LEU A O 1
ATOM 1337 N N . ALA A 1 177 ? -8.283 6.069 8.600 1.00 98.06 177 ALA A N 1
ATOM 1338 C CA . ALA A 1 177 ? -7.677 6.564 9.835 1.00 98.06 177 ALA A CA 1
ATOM 1339 C C . ALA A 1 177 ? -7.751 8.096 9.973 1.00 98.06 177 ALA A C 1
ATOM 1341 O O . ALA A 1 177 ? -7.424 8.626 11.039 1.00 98.06 177 ALA A O 1
ATOM 1342 N N . GLN A 1 178 ? -8.134 8.820 8.913 1.00 97.38 178 GLN A N 1
ATOM 1343 C CA . GLN A 1 178 ? -8.395 10.259 8.924 1.00 97.38 178 GLN A CA 1
ATOM 1344 C C . GLN A 1 178 ? -9.834 10.642 9.254 1.00 97.38 178 GLN A C 1
ATOM 1346 O O . GLN A 1 178 ? -10.054 11.780 9.673 1.00 97.38 178 GLN A O 1
ATOM 1351 N N . CYS A 1 179 ? -10.763 9.693 9.178 1.00 97.69 179 CYS A N 1
ATOM 1352 C CA . CYS A 1 179 ? -12.166 9.872 9.519 1.00 97.69 179 CYS A CA 1
ATOM 1353 C C . CYS A 1 179 ? -12.382 9.737 11.039 1.00 97.69 179 CYS A C 1
ATOM 1355 O O . CYS A 1 179 ? -11.959 8.739 11.633 1.00 97.69 179 CYS A O 1
ATOM 1357 N N . PRO A 1 180 ? -13.045 10.704 11.701 1.00 97.56 180 PRO A N 1
ATOM 1358 C CA . PRO A 1 180 ? -13.458 10.566 13.099 1.00 97.56 180 PRO A CA 1
ATOM 1359 C C . PRO A 1 180 ? -14.324 9.325 13.360 1.00 97.56 180 PRO A C 1
ATOM 1361 O O . PRO A 1 180 ? -14.200 8.699 14.412 1.00 97.56 180 PRO A O 1
ATOM 1364 N N . GLU A 1 181 ? -15.154 8.942 12.392 1.00 97.88 181 GLU A N 1
ATOM 1365 C CA . GLU A 1 181 ? -16.066 7.796 12.438 1.00 97.88 181 GLU A CA 1
ATOM 1366 C C . GLU A 1 181 ? -15.308 6.466 12.559 1.00 97.88 181 GLU A C 1
ATOM 1368 O O . GLU A 1 181 ? -15.778 5.532 13.205 1.00 97.88 181 GLU A O 1
ATOM 1373 N N . ALA A 1 182 ? -14.087 6.387 12.020 1.00 97.88 182 ALA A N 1
ATOM 1374 C CA . ALA A 1 182 ? -13.252 5.193 12.110 1.00 97.88 182 ALA A CA 1
ATOM 1375 C C . ALA A 1 182 ? -12.606 4.995 13.491 1.00 97.88 182 ALA A C 1
ATOM 1377 O O . ALA A 1 182 ? -11.971 3.965 13.724 1.00 97.88 182 ALA A O 1
ATOM 1378 N N . LYS A 1 183 ? -12.718 5.969 14.411 1.00 97.56 183 LYS A N 1
ATOM 1379 C CA . LYS A 1 183 ? -11.981 5.964 15.686 1.00 97.56 183 LYS A CA 1
ATOM 1380 C C . LYS A 1 183 ? -12.217 4.687 16.492 1.00 97.56 183 LYS A C 1
ATOM 1382 O O . LYS A 1 183 ? -11.257 4.137 17.022 1.00 97.56 183 LYS A O 1
ATOM 1387 N N . GLN A 1 184 ? -13.467 4.233 16.586 1.00 97.69 184 GLN A N 1
ATOM 1388 C CA . GLN A 1 184 ? -13.825 3.035 17.352 1.00 97.69 184 GLN A CA 1
ATOM 1389 C C . GLN A 1 184 ? -13.280 1.759 16.704 1.00 97.69 184 GLN A C 1
ATOM 1391 O O . GLN A 1 184 ? -12.790 0.884 17.407 1.00 97.69 184 GLN A O 1
ATOM 1396 N N . HIS A 1 185 ? -13.273 1.682 15.372 1.00 98.25 185 HIS A N 1
ATOM 1397 C CA . HIS A 1 185 ? -12.737 0.521 14.655 1.00 98.25 185 HIS A CA 1
ATOM 1398 C C . HIS A 1 185 ? -11.217 0.416 14.780 1.00 98.25 185 HIS A C 1
ATOM 1400 O O . HIS A 1 185 ? -10.684 -0.674 14.942 1.00 98.25 185 HIS A O 1
ATOM 1406 N N . PHE A 1 186 ? -10.503 1.546 14.779 1.00 98.19 186 PHE A N 1
ATOM 1407 C CA . PHE A 1 186 ? -9.062 1.560 15.057 1.00 98.19 186 PHE A CA 1
ATOM 1408 C C . PHE A 1 186 ? -8.714 1.418 16.544 1.00 98.19 186 PHE A C 1
ATOM 1410 O O . PHE A 1 186 ? -7.537 1.251 16.858 1.00 98.19 186 PHE A O 1
ATOM 1417 N N . ALA A 1 187 ? -9.694 1.477 17.451 1.00 97.50 187 ALA A N 1
ATOM 1418 C CA . ALA A 1 187 ? -9.498 1.113 18.853 1.00 97.50 187 ALA A CA 1
ATOM 1419 C C . ALA A 1 187 ? -9.494 -0.417 19.069 1.00 97.50 187 ALA A C 1
ATOM 1421 O O . ALA A 1 187 ? -9.218 -0.875 20.170 1.00 97.50 187 ALA A O 1
ATOM 1422 N N . ASP A 1 188 ? -9.747 -1.215 18.026 1.00 97.94 188 ASP A N 1
ATOM 1423 C CA . ASP A 1 188 ? -9.548 -2.664 18.049 1.00 97.94 188 ASP A CA 1
ATOM 1424 C C . ASP A 1 188 ? -8.044 -2.999 18.012 1.00 97.94 188 ASP A C 1
ATOM 1426 O O . ASP A 1 188 ? -7.379 -2.900 16.971 1.00 97.94 188 ASP A O 1
ATOM 1430 N N . ALA A 1 189 ? -7.495 -3.426 19.152 1.00 97.88 189 ALA A N 1
ATOM 1431 C CA . ALA A 1 189 ? -6.093 -3.814 19.256 1.00 97.88 189 ALA A CA 1
ATOM 1432 C C . ALA A 1 189 ? -5.716 -4.965 18.310 1.00 97.88 189 ALA A C 1
ATOM 1434 O O . ALA A 1 189 ? -4.603 -4.966 17.777 1.00 97.88 189 ALA A O 1
ATOM 1435 N N . ALA A 1 190 ? -6.622 -5.910 18.031 1.00 97.81 190 ALA A N 1
ATOM 1436 C CA . ALA A 1 190 ? -6.340 -7.021 17.122 1.00 97.81 190 ALA A CA 1
ATOM 1437 C C . ALA A 1 190 ? -6.131 -6.532 15.681 1.00 97.81 190 ALA A C 1
ATOM 1439 O O . ALA A 1 190 ? -5.240 -7.025 14.979 1.00 97.81 190 ALA A O 1
ATOM 1440 N N . LEU A 1 191 ? -6.887 -5.518 15.249 1.00 98.31 191 LEU A N 1
ATOM 1441 C CA . LEU A 1 191 ? -6.675 -4.870 13.954 1.00 98.31 191 LEU A CA 1
ATOM 1442 C C . LEU A 1 191 ? -5.297 -4.195 13.893 1.00 98.31 191 LEU A C 1
ATOM 1444 O O . LEU A 1 191 ? -4.550 -4.405 12.936 1.00 98.31 191 LEU A O 1
ATOM 1448 N N . LEU A 1 192 ? -4.930 -3.417 14.917 1.00 98.44 192 LEU A N 1
ATOM 1449 C CA . LEU A 1 192 ? -3.627 -2.741 14.965 1.00 98.44 192 LEU A CA 1
ATOM 1450 C C . LEU A 1 192 ? -2.464 -3.743 14.962 1.00 98.44 192 LEU A C 1
ATOM 1452 O O . LEU A 1 192 ? -1.501 -3.561 14.217 1.00 98.44 192 LEU A O 1
ATOM 1456 N N . VAL A 1 193 ? -2.567 -4.824 15.739 1.00 98.31 193 VAL A N 1
ATOM 1457 C CA . VAL A 1 193 ? -1.576 -5.912 15.765 1.00 98.31 193 VAL A CA 1
ATOM 1458 C C . VAL A 1 193 ? -1.476 -6.607 14.406 1.00 98.31 193 VAL A C 1
ATOM 1460 O O . VAL A 1 193 ? -0.369 -6.903 13.956 1.00 98.31 193 VAL A O 1
ATOM 1463 N N . THR A 1 194 ? -2.595 -6.796 13.706 1.00 98.31 194 THR A N 1
ATOM 1464 C CA . THR A 1 194 ? -2.609 -7.347 12.34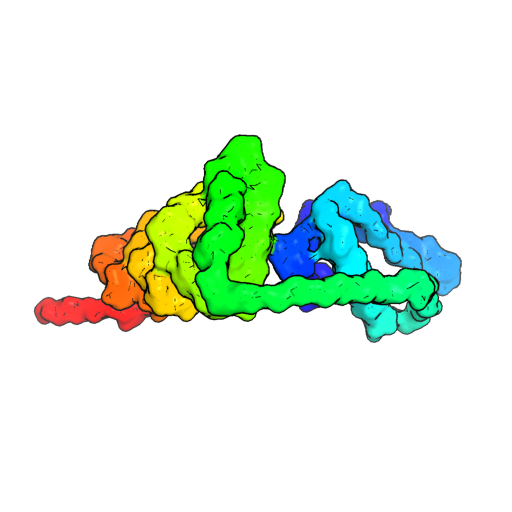1 1.00 98.31 194 THR A CA 1
ATOM 1465 C C . THR A 1 194 ? -1.850 -6.445 11.363 1.00 98.31 194 THR A C 1
ATOM 1467 O O . THR A 1 194 ? -1.001 -6.922 10.608 1.00 98.31 194 THR A O 1
ATOM 1470 N N . ILE A 1 195 ? -2.088 -5.128 11.413 1.00 98.31 195 ILE A N 1
ATOM 1471 C CA . ILE A 1 195 ? -1.370 -4.149 10.581 1.00 98.31 195 ILE A CA 1
ATOM 1472 C C . ILE A 1 195 ? 0.132 -4.170 10.903 1.00 98.31 195 ILE A C 1
ATOM 1474 O O . ILE A 1 195 ? 0.952 -4.175 9.986 1.00 98.31 195 ILE A O 1
ATOM 1478 N N . ILE A 1 196 ? 0.511 -4.237 12.186 1.00 97.75 196 ILE A N 1
ATOM 1479 C CA . ILE A 1 196 ? 1.916 -4.375 12.609 1.00 97.75 196 ILE A CA 1
ATOM 1480 C C . ILE A 1 196 ? 2.536 -5.648 12.022 1.00 97.75 196 ILE A C 1
ATOM 1482 O O . ILE A 1 196 ? 3.645 -5.592 11.487 1.00 97.75 196 ILE A O 1
ATOM 1486 N N . GLY A 1 197 ? 1.803 -6.764 12.052 1.00 96.94 197 GLY A N 1
ATOM 1487 C CA . GLY A 1 197 ? 2.214 -8.020 11.431 1.00 96.94 197 GLY A CA 1
ATOM 1488 C C . GLY A 1 197 ? 2.539 -7.852 9.947 1.00 96.94 197 GLY A C 1
ATOM 1489 O O . GLY A 1 197 ? 3.601 -8.282 9.506 1.00 96.94 197 GLY A O 1
ATOM 1490 N N . LYS A 1 198 ? 1.702 -7.129 9.190 1.00 96.75 198 LYS A N 1
ATOM 1491 C CA . LYS A 1 198 ? 1.959 -6.835 7.768 1.00 96.75 198 LYS A CA 1
ATOM 1492 C C . LYS A 1 198 ? 3.167 -5.940 7.519 1.00 96.75 198 LYS A C 1
ATOM 1494 O O . LYS A 1 198 ? 3.812 -6.082 6.485 1.00 96.75 198 LYS A O 1
ATOM 1499 N N . VAL A 1 199 ? 3.504 -5.044 8.446 1.00 96.50 199 VAL A N 1
ATOM 1500 C CA . VAL A 1 199 ? 4.742 -4.251 8.354 1.00 96.50 199 VAL A CA 1
ATOM 1501 C C . VAL A 1 199 ? 5.982 -5.132 8.558 1.00 96.50 199 VAL A C 1
ATOM 1503 O O . VAL A 1 199 ? 7.022 -4.862 7.964 1.00 96.50 199 VAL A O 1
ATOM 1506 N N . GLN A 1 200 ? 5.881 -6.178 9.384 1.00 94.75 200 GLN A N 1
ATOM 1507 C CA . GLN A 1 200 ? 6.988 -7.091 9.691 1.00 94.75 200 GLN A CA 1
ATOM 1508 C C . GLN A 1 200 ? 7.119 -8.262 8.714 1.00 94.75 200 GLN A C 1
ATOM 1510 O O . GLN A 1 200 ? 8.183 -8.879 8.654 1.00 94.75 200 GLN A O 1
ATOM 1515 N N . ASP A 1 201 ? 6.052 -8.613 8.001 1.00 93.19 201 ASP A N 1
ATOM 1516 C CA . ASP A 1 201 ? 6.048 -9.782 7.134 1.00 93.19 201 ASP A CA 1
ATOM 1517 C C . ASP A 1 201 ? 6.947 -9.554 5.912 1.00 93.19 201 ASP A C 1
ATOM 1519 O O . ASP A 1 201 ? 6.661 -8.725 5.045 1.00 93.19 201 ASP A O 1
ATOM 1523 N N . GLY A 1 202 ? 8.037 -10.322 5.829 1.00 89.50 202 GLY A N 1
ATOM 1524 C CA . GLY A 1 202 ? 8.986 -10.281 4.716 1.00 89.50 202 GLY A CA 1
ATOM 1525 C C . GLY A 1 202 ? 8.398 -10.709 3.366 1.00 89.50 202 GLY A C 1
ATOM 1526 O O . GLY A 1 202 ? 9.046 -10.510 2.339 1.00 89.50 202 GLY A O 1
ATOM 1527 N N . LYS A 1 203 ? 7.187 -11.280 3.338 1.00 90.12 203 LYS A N 1
ATOM 1528 C CA . LYS A 1 203 ? 6.449 -11.569 2.098 1.00 90.12 203 LYS A CA 1
ATOM 1529 C C . LYS A 1 203 ? 5.788 -10.327 1.504 1.00 90.12 203 LYS A C 1
ATOM 1531 O O . LYS A 1 203 ? 5.576 -10.272 0.293 1.00 90.12 203 LYS A O 1
ATOM 1536 N N . VAL A 1 204 ? 5.466 -9.334 2.333 1.00 91.88 204 VAL A N 1
ATOM 1537 C CA . VAL A 1 204 ? 4.832 -8.090 1.892 1.00 91.88 204 VAL A CA 1
ATOM 1538 C C . VAL A 1 204 ? 5.901 -7.193 1.278 1.00 91.88 204 VAL A C 1
ATOM 1540 O O . VAL A 1 204 ? 6.936 -6.928 1.885 1.00 91.88 204 VAL A O 1
ATOM 1543 N N . ALA A 1 205 ? 5.666 -6.694 0.063 1.00 93.19 205 ALA A N 1
ATOM 1544 C CA . ALA A 1 205 ? 6.643 -5.827 -0.588 1.00 93.19 205 ALA A CA 1
ATOM 1545 C C . ALA A 1 205 ? 6.882 -4.543 0.230 1.00 93.19 205 ALA A C 1
ATOM 1547 O O . ALA A 1 205 ? 5.939 -3.959 0.770 1.00 93.19 205 ALA A O 1
ATOM 1548 N N . ALA A 1 206 ? 8.123 -4.047 0.236 1.00 93.44 206 ALA A N 1
ATOM 1549 C CA . ALA A 1 206 ? 8.532 -2.865 1.006 1.00 93.44 206 ALA A CA 1
ATOM 1550 C C . ALA A 1 206 ? 7.631 -1.633 0.779 1.00 93.44 206 ALA A C 1
ATOM 1552 O O . ALA A 1 206 ? 7.346 -0.881 1.710 1.00 93.44 206 ALA A O 1
ATOM 1553 N N . LEU A 1 207 ? 7.118 -1.455 -0.446 1.00 95.12 207 LEU A N 1
ATOM 1554 C CA . LEU A 1 207 ? 6.165 -0.391 -0.773 1.00 95.12 207 LEU A CA 1
ATOM 1555 C C . LEU A 1 207 ? 4.875 -0.481 0.064 1.00 95.12 207 LEU A C 1
ATOM 1557 O O . LEU A 1 207 ? 4.420 0.527 0.604 1.00 95.12 207 LEU A O 1
ATOM 1561 N N . ALA A 1 208 ? 4.298 -1.678 0.194 1.00 96.50 208 ALA A N 1
ATOM 1562 C CA . ALA A 1 208 ? 3.106 -1.904 1.005 1.00 96.50 208 ALA A CA 1
ATOM 1563 C C . ALA A 1 208 ? 3.427 -1.832 2.507 1.00 96.50 208 ALA A C 1
ATOM 1565 O O . ALA A 1 208 ? 2.672 -1.205 3.244 1.00 96.50 208 ALA A O 1
ATOM 1566 N N . GLN A 1 209 ? 4.576 -2.358 2.955 1.00 96.06 209 GLN A N 1
ATOM 1567 C CA . GLN A 1 209 ? 5.032 -2.222 4.350 1.00 96.06 209 GLN A CA 1
ATOM 1568 C C . GLN A 1 209 ? 5.130 -0.749 4.775 1.00 96.06 209 GLN A C 1
ATOM 1570 O O . GLN A 1 209 ? 4.625 -0.365 5.830 1.00 96.06 209 GLN A O 1
ATOM 1575 N N . LYS A 1 210 ? 5.722 0.105 3.928 1.00 96.00 210 LYS A N 1
ATOM 1576 C CA . LYS A 1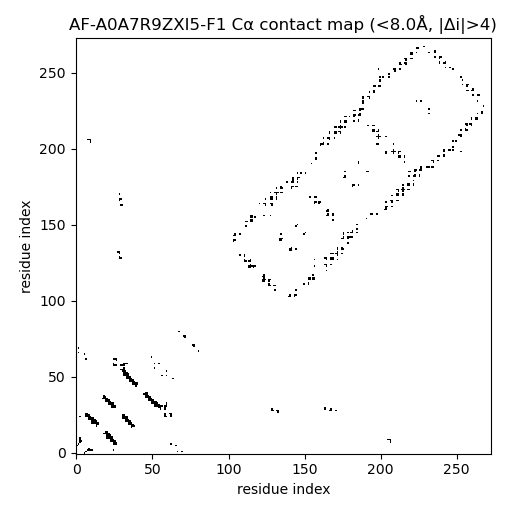 210 ? 5.792 1.555 4.152 1.00 96.00 210 LYS A CA 1
ATOM 1577 C C . LYS A 1 210 ? 4.406 2.179 4.274 1.00 96.00 210 LYS A C 1
ATOM 1579 O O . LYS A 1 210 ? 4.191 2.998 5.167 1.00 96.00 210 LYS A O 1
ATOM 1584 N N . GLN A 1 211 ? 3.470 1.787 3.415 1.00 97.69 211 GLN A N 1
ATOM 1585 C CA . GLN A 1 211 ? 2.106 2.303 3.470 1.00 97.69 211 GLN A CA 1
ATOM 1586 C C . GLN A 1 211 ? 1.358 1.833 4.730 1.00 97.69 211 GLN A C 1
ATOM 1588 O O . GLN A 1 211 ? 0.677 2.641 5.357 1.00 97.69 211 GLN A O 1
ATOM 1593 N N . PHE A 1 212 ? 1.526 0.579 5.159 1.00 98.00 212 PHE A N 1
ATOM 1594 C CA . PHE A 1 212 ? 0.946 0.083 6.414 1.00 98.00 212 PHE A CA 1
ATOM 1595 C C . PHE A 1 212 ? 1.543 0.771 7.645 1.00 98.00 212 PHE A C 1
ATOM 1597 O O . PHE A 1 212 ? 0.830 1.096 8.593 1.00 98.00 212 PHE A O 1
ATOM 1604 N N . ALA A 1 213 ? 2.843 1.066 7.638 1.00 97.44 213 ALA A N 1
ATOM 1605 C CA . ALA A 1 213 ? 3.457 1.827 8.720 1.00 97.44 213 ALA A CA 1
ATOM 1606 C C . ALA A 1 213 ? 2.866 3.249 8.812 1.00 97.44 213 ALA A C 1
ATOM 1608 O O . ALA A 1 213 ? 2.624 3.756 9.907 1.00 97.44 213 ALA A O 1
ATOM 1609 N N . GLN A 1 214 ? 2.564 3.879 7.671 1.00 97.88 214 GLN A N 1
ATOM 1610 C CA . GLN A 1 214 ? 1.875 5.173 7.631 1.00 97.88 214 GLN A CA 1
ATOM 1611 C C . GLN A 1 214 ? 0.425 5.089 8.128 1.00 97.88 214 GLN A C 1
ATOM 1613 O O . GLN A 1 214 ? -0.001 5.960 8.898 1.00 97.88 214 GLN A O 1
ATOM 1618 N N . SER A 1 215 ? -0.326 4.054 7.727 1.00 98.06 215 SER A N 1
ATOM 1619 C CA . SER A 1 215 ? -1.697 3.849 8.207 1.00 98.06 215 SER A CA 1
ATOM 1620 C C . SER A 1 215 ? -1.716 3.653 9.720 1.00 98.06 215 SER A C 1
ATOM 1622 O O . SER A 1 215 ? -2.524 4.271 10.406 1.00 98.06 215 SER A O 1
ATOM 1624 N N . LEU A 1 216 ? -0.768 2.877 10.252 1.00 97.94 216 LEU A N 1
ATOM 1625 C CA . LEU A 1 216 ? -0.627 2.611 11.680 1.00 97.94 216 LEU A CA 1
ATOM 1626 C C . LEU A 1 216 ? -0.337 3.882 12.486 1.00 97.94 216 LEU A C 1
ATOM 1628 O O . LEU A 1 216 ? -1.022 4.159 13.470 1.00 97.94 216 LEU A O 1
ATOM 1632 N N . THR A 1 217 ? 0.635 4.691 12.054 1.00 98.06 217 THR A N 1
ATOM 1633 C CA . THR A 1 217 ? 0.938 5.975 12.706 1.00 98.06 217 THR A CA 1
ATOM 1634 C C . THR A 1 217 ? -0.279 6.896 12.703 1.00 98.06 217 THR A C 1
ATOM 1636 O O . THR A 1 217 ? -0.558 7.554 13.710 1.00 98.06 217 THR A O 1
ATOM 1639 N N . SER A 1 218 ? -1.021 6.937 11.594 1.00 97.94 218 SER A N 1
ATOM 1640 C CA . SER A 1 218 ? -2.231 7.757 11.462 1.00 97.94 218 SER A CA 1
ATOM 1641 C C . SER A 1 218 ? -3.348 7.275 12.389 1.00 97.94 218 SER A C 1
ATOM 1643 O O . SER A 1 218 ? -3.928 8.090 13.107 1.00 97.94 218 SER A O 1
ATOM 1645 N N . ALA A 1 219 ? -3.593 5.962 12.430 1.00 98.00 219 ALA A N 1
ATOM 1646 C CA . ALA A 1 219 ? -4.601 5.330 13.274 1.00 98.00 219 ALA A CA 1
ATOM 1647 C C . ALA A 1 219 ? -4.321 5.574 14.761 1.00 98.00 219 ALA A C 1
ATOM 1649 O O . ALA A 1 219 ? -5.146 6.178 15.445 1.00 98.00 219 ALA A O 1
ATOM 1650 N N . ILE A 1 220 ? -3.118 5.224 15.237 1.00 97.94 220 ILE A N 1
ATOM 1651 C CA . ILE A 1 220 ? -2.723 5.384 16.647 1.00 97.94 220 ILE A CA 1
ATOM 1652 C C . ILE A 1 220 ? -2.835 6.841 17.093 1.00 97.94 220 ILE A C 1
ATOM 1654 O O . ILE A 1 220 ? -3.305 7.109 18.195 1.00 97.94 220 ILE A O 1
ATOM 1658 N N . SER A 1 221 ? -2.465 7.797 16.233 1.00 96.88 221 SER A N 1
ATOM 1659 C CA . SER A 1 221 ? -2.581 9.228 16.553 1.00 96.88 221 SER A CA 1
ATOM 1660 C C . SER A 1 221 ? -4.013 9.648 16.909 1.00 96.88 221 SER A C 1
ATOM 1662 O O . SER A 1 221 ? -4.186 10.623 17.638 1.00 96.88 221 SER A O 1
ATOM 1664 N N . ARG A 1 222 ? -5.029 8.944 16.392 1.00 96.62 222 ARG A N 1
ATOM 1665 C CA . ARG A 1 222 ? -6.447 9.272 16.591 1.00 96.62 222 ARG A CA 1
ATOM 1666 C C . ARG A 1 222 ? -7.163 8.363 17.584 1.00 96.62 222 ARG A C 1
ATOM 1668 O O . ARG A 1 222 ? -8.030 8.846 18.313 1.00 96.62 222 ARG A O 1
ATOM 1675 N N . CYS A 1 223 ? -6.829 7.075 17.625 1.00 97.00 223 CYS A N 1
ATOM 1676 C CA . CYS A 1 223 ? -7.547 6.101 18.447 1.00 97.00 223 CYS A CA 1
ATOM 1677 C C . CYS A 1 223 ? -6.941 5.876 19.834 1.00 97.00 223 CYS A C 1
ATOM 1679 O O . CYS A 1 223 ? -7.633 5.320 20.675 1.00 97.00 223 CYS A O 1
ATOM 1681 N N . VAL A 1 224 ? -5.717 6.342 20.122 1.00 96.69 224 VAL A N 1
ATOM 1682 C CA . VAL A 1 224 ? -5.032 6.027 21.393 1.00 96.69 224 VAL A CA 1
ATOM 1683 C C . VAL A 1 224 ? -5.842 6.380 22.648 1.00 96.69 224 VAL A C 1
ATOM 1685 O O . VAL A 1 224 ? -5.828 5.622 23.606 1.00 96.69 224 VAL A O 1
ATOM 1688 N N . SER A 1 225 ? -6.619 7.468 22.627 1.00 95.62 225 SER A N 1
ATOM 1689 C CA . SER A 1 225 ? -7.494 7.860 23.750 1.00 95.62 225 SER A CA 1
ATOM 1690 C C . SER A 1 225 ? -8.680 6.919 23.997 1.00 95.62 225 SER A C 1
ATOM 1692 O O . SER A 1 225 ? -9.374 7.076 24.995 1.00 95.62 225 SER A O 1
ATOM 1694 N N . ALA A 1 226 ? -8.959 6.002 23.071 1.00 96.38 226 ALA A N 1
ATOM 1695 C CA . ALA A 1 226 ? -10.023 5.009 23.169 1.00 96.38 226 ALA A CA 1
ATOM 1696 C C . ALA A 1 226 ? -9.497 3.589 23.447 1.00 96.38 226 ALA A C 1
ATOM 1698 O O . ALA A 1 226 ? -10.309 2.680 23.580 1.00 96.38 226 ALA A O 1
ATOM 1699 N N . LEU A 1 227 ? -8.175 3.394 23.519 1.00 96.62 227 LEU A N 1
ATOM 1700 C CA . LEU A 1 227 ? -7.568 2.105 23.853 1.00 96.62 227 LEU A CA 1
ATOM 1701 C C . LEU A 1 227 ? -7.581 1.884 25.370 1.00 96.62 227 LEU A C 1
ATOM 1703 O O . LEU A 1 227 ? -7.384 2.829 26.138 1.00 96.62 227 LEU A O 1
ATOM 1707 N N . THR A 1 228 ? -7.767 0.636 25.798 1.00 95.88 228 THR A N 1
ATOM 1708 C CA . THR A 1 228 ? -7.568 0.249 27.202 1.00 95.88 228 THR A CA 1
ATOM 1709 C C . THR A 1 228 ? -6.075 0.139 27.539 1.00 95.88 228 THR A C 1
ATOM 1711 O O . THR A 1 228 ? -5.224 0.115 26.648 1.00 95.88 228 THR A O 1
ATOM 1714 N N . GLU A 1 229 ? -5.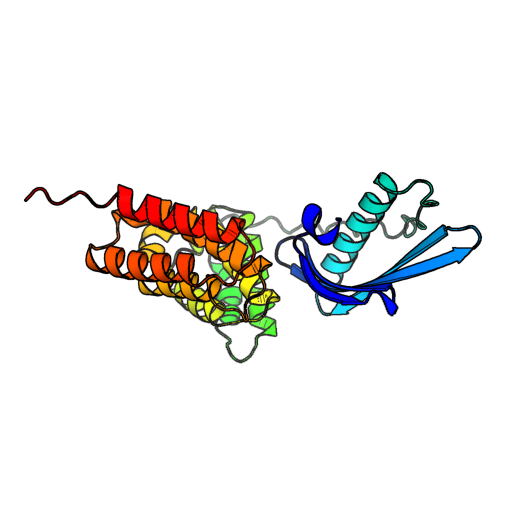720 0.067 28.826 1.00 94.94 229 GLU A N 1
ATOM 1715 C CA . GLU A 1 229 ? -4.321 -0.145 29.235 1.00 94.94 229 GLU A CA 1
ATOM 1716 C C . GLU A 1 229 ? -3.757 -1.472 28.699 1.00 94.94 229 GLU A C 1
ATOM 1718 O O . GLU A 1 229 ? -2.623 -1.506 28.220 1.00 94.94 229 GLU A O 1
ATOM 1723 N N . GLU A 1 230 ? -4.574 -2.532 28.694 1.00 96.50 230 GLU A N 1
ATOM 1724 C CA . GLU A 1 230 ? -4.223 -3.8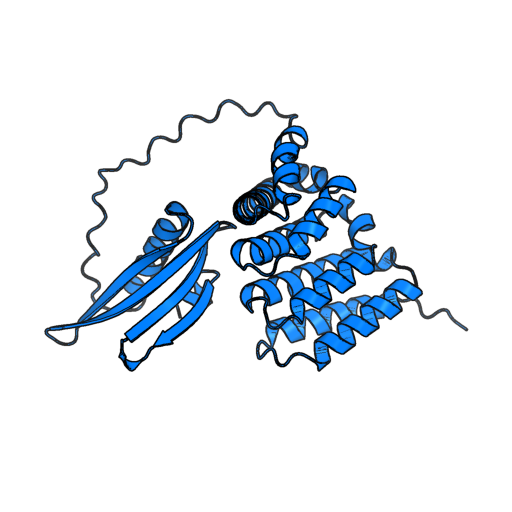41 28.130 1.00 96.50 230 GLU A CA 1
ATOM 1725 C C . GLU A 1 230 ? -3.955 -3.747 26.618 1.00 96.50 230 GLU A C 1
ATOM 1727 O O . GLU A 1 230 ? -2.937 -4.242 26.124 1.00 96.50 230 GLU A O 1
ATOM 1732 N N . ASP A 1 231 ? -4.813 -3.033 25.882 1.00 97.06 231 ASP A N 1
ATOM 1733 C CA . ASP A 1 231 ? -4.625 -2.790 24.448 1.00 97.06 231 ASP A CA 1
ATOM 1734 C C . ASP A 1 231 ? -3.333 -2.008 24.173 1.00 97.06 231 ASP A C 1
ATOM 1736 O O . ASP A 1 231 ? -2.564 -2.351 23.270 1.00 97.06 231 ASP A O 1
ATOM 1740 N N . ILE A 1 232 ? -3.067 -0.959 24.961 1.00 96.50 232 ILE A N 1
ATOM 1741 C CA . ILE A 1 232 ? -1.852 -0.143 24.849 1.00 96.50 232 ILE A CA 1
ATOM 1742 C C . ILE A 1 232 ? -0.608 -1.001 25.080 1.00 96.50 232 ILE A C 1
ATOM 1744 O O . ILE A 1 232 ? 0.368 -0.856 24.334 1.00 96.50 232 ILE A O 1
ATOM 1748 N N . GLU A 1 233 ? -0.616 -1.884 26.080 1.00 96.38 233 GLU A N 1
ATOM 1749 C CA . GLU A 1 233 ? 0.493 -2.796 26.361 1.00 96.38 233 GLU A CA 1
ATOM 1750 C C . GLU A 1 233 ? 0.709 -3.779 25.203 1.00 96.38 233 GLU A C 1
ATOM 1752 O O . GLU A 1 233 ? 1.830 -3.897 24.691 1.00 96.38 233 GLU A O 1
ATOM 1757 N N . SER A 1 234 ? -0.368 -4.410 24.727 1.00 97.81 234 SER A N 1
ATOM 1758 C CA . SER A 1 234 ? -0.350 -5.351 23.604 1.00 97.81 234 SER A CA 1
ATOM 1759 C C . SER A 1 234 ? 0.223 -4.711 22.332 1.00 97.81 234 SER A C 1
ATOM 1761 O O . SER A 1 234 ? 1.217 -5.189 21.764 1.00 97.81 234 SER A O 1
ATOM 1763 N N . VAL A 1 235 ? -0.315 -3.555 21.929 1.00 98.06 235 VAL A N 1
ATOM 1764 C CA . VAL A 1 235 ? 0.132 -2.819 20.737 1.00 98.06 235 VAL A CA 1
ATOM 1765 C C . VAL A 1 235 ? 1.560 -2.289 20.919 1.00 98.06 235 VAL A C 1
ATOM 1767 O O . VAL A 1 235 ? 2.370 -2.373 19.991 1.00 98.06 235 VAL A O 1
ATOM 1770 N N . SER A 1 236 ? 1.927 -1.797 22.109 1.00 97.50 236 SER A N 1
ATOM 1771 C CA . SER A 1 236 ? 3.292 -1.331 22.406 1.00 97.50 236 SER A CA 1
ATOM 1772 C C . SER A 1 236 ? 4.319 -2.455 22.321 1.00 97.50 236 SER A C 1
ATOM 1774 O O . SER A 1 236 ? 5.426 -2.244 21.809 1.00 97.50 236 SER A O 1
ATOM 1776 N N . SER A 1 237 ? 3.972 -3.641 22.822 1.00 97.44 237 SER A N 1
ATOM 1777 C CA . SER A 1 237 ? 4.809 -4.837 22.759 1.00 97.44 237 SER A CA 1
ATOM 1778 C C . SER A 1 237 ? 5.030 -5.263 21.306 1.00 97.44 237 SER A C 1
ATOM 1780 O O . SER A 1 237 ? 6.182 -5.414 20.876 1.00 97.44 237 SER A O 1
ATOM 1782 N N . ALA A 1 238 ? 3.954 -5.332 20.511 1.00 97.69 238 ALA A N 1
ATOM 1783 C CA . ALA A 1 238 ? 4.009 -5.649 19.085 1.00 97.69 238 ALA A CA 1
ATOM 1784 C C . ALA A 1 238 ? 4.846 -4.627 18.291 1.00 97.69 238 ALA A C 1
ATOM 1786 O O . ALA A 1 238 ? 5.764 -5.016 17.568 1.00 97.69 238 ALA A O 1
ATOM 1787 N N . LEU A 1 239 ? 4.623 -3.323 18.491 1.00 97.06 239 LEU A N 1
ATOM 1788 C CA . LEU A 1 239 ? 5.414 -2.243 17.881 1.00 97.06 239 LEU A CA 1
ATOM 1789 C C . LEU A 1 239 ? 6.896 -2.317 18.255 1.00 97.06 239 LEU A C 1
ATOM 1791 O O . LEU A 1 239 ? 7.767 -2.154 17.403 1.00 97.06 239 LEU A O 1
ATOM 1795 N N . SER A 1 240 ? 7.199 -2.571 19.529 1.00 96.19 240 SER A N 1
ATOM 1796 C CA . SER A 1 240 ? 8.581 -2.680 20.008 1.00 96.19 240 SER A CA 1
ATOM 1797 C C . SER A 1 240 ? 9.271 -3.915 19.434 1.00 96.19 240 SER A C 1
ATOM 1799 O O . SER A 1 240 ? 10.471 -3.888 19.159 1.00 96.19 240 SER A O 1
ATOM 1801 N N . LYS A 1 241 ? 8.539 -5.020 19.254 1.00 95.62 241 LYS A N 1
ATOM 1802 C CA . LYS A 1 241 ? 9.035 -6.198 18.539 1.00 95.62 241 LYS A CA 1
ATOM 1803 C C . LYS A 1 241 ? 9.294 -5.857 17.069 1.00 95.62 241 LYS A C 1
ATOM 1805 O O . LYS A 1 241 ? 10.394 -6.130 16.603 1.00 95.62 241 LYS A O 1
ATOM 1810 N N . ALA A 1 242 ? 8.361 -5.184 16.396 1.00 94.56 242 ALA A N 1
ATOM 1811 C CA . ALA A 1 242 ? 8.492 -4.745 15.005 1.00 94.56 242 ALA A CA 1
ATOM 1812 C C . ALA A 1 242 ? 9.687 -3.835 14.764 1.00 94.56 242 ALA A C 1
ATOM 1814 O O . ALA A 1 242 ? 10.509 -4.128 13.905 1.00 94.56 242 ALA A O 1
ATOM 1815 N N . ALA A 1 243 ? 9.861 -2.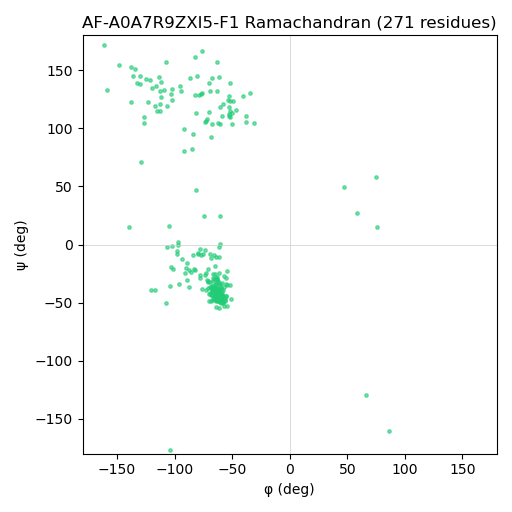803 15.583 1.00 93.06 243 ALA A N 1
ATOM 1816 C CA . ALA A 1 243 ? 10.976 -1.871 15.455 1.00 93.06 243 ALA A CA 1
ATOM 1817 C C . ALA A 1 243 ? 12.360 -2.509 15.701 1.00 93.06 243 ALA A C 1
ATOM 1819 O O . ALA A 1 243 ? 13.373 -1.917 15.327 1.00 93.06 243 ALA A O 1
ATOM 1820 N N . ARG A 1 244 ? 12.411 -3.680 16.357 1.00 91.38 244 ARG A N 1
ATOM 1821 C CA . ARG A 1 244 ? 13.640 -4.455 16.612 1.00 91.38 244 ARG A CA 1
ATOM 1822 C C . ARG A 1 244 ? 13.877 -5.551 15.580 1.00 91.38 244 ARG A C 1
ATOM 1824 O O . ARG A 1 244 ? 15.025 -5.861 15.294 1.00 91.38 244 ARG A O 1
ATOM 1831 N N . SER A 1 245 ? 12.808 -6.164 15.074 1.00 86.69 245 SER A N 1
ATOM 1832 C CA . SER A 1 245 ? 12.878 -7.314 14.169 1.00 86.69 245 SER A CA 1
ATOM 1833 C C . SER A 1 245 ? 13.080 -6.929 12.713 1.00 86.69 245 SER A C 1
ATOM 1835 O O . SER A 1 245 ? 13.234 -7.816 11.882 1.00 86.69 245 SER A O 1
ATOM 1837 N N . THR A 1 246 ? 12.985 -5.644 12.373 1.00 62.59 246 THR A N 1
ATOM 1838 C CA . THR A 1 246 ? 13.090 -5.194 10.991 1.00 62.59 246 THR A CA 1
ATOM 1839 C C . THR A 1 246 ? 14.510 -5.397 10.471 1.00 62.59 246 THR A C 1
ATOM 1841 O O . THR A 1 246 ? 15.342 -4.502 10.530 1.00 62.59 246 THR A O 1
ATOM 1844 N N . ASP A 1 247 ? 14.713 -6.562 9.859 1.00 67.25 247 ASP A N 1
ATOM 1845 C CA . ASP A 1 247 ? 15.655 -6.821 8.759 1.00 67.25 247 ASP A CA 1
ATOM 1846 C C . ASP A 1 247 ? 15.308 -5.965 7.509 1.00 67.25 247 ASP A C 1
ATOM 1848 O O . ASP A 1 247 ? 15.965 -5.985 6.471 1.00 67.25 247 ASP A O 1
ATOM 1852 N N . VAL A 1 248 ? 14.224 -5.183 7.609 1.00 55.56 248 VAL A N 1
ATOM 1853 C CA . VAL A 1 248 ? 13.758 -4.197 6.640 1.00 55.56 248 VAL A CA 1
ATOM 1854 C C . VAL A 1 248 ? 14.767 -3.052 6.585 1.00 55.56 248 VAL A C 1
ATOM 1856 O O . VAL A 1 248 ? 14.791 -2.174 7.443 1.00 55.56 248 VAL A O 1
ATOM 1859 N N . ALA A 1 249 ? 15.567 -3.037 5.522 1.00 62.16 249 ALA A N 1
ATOM 1860 C CA . ALA A 1 249 ? 16.554 -1.999 5.222 1.00 62.16 249 ALA A CA 1
ATOM 1861 C C . ALA A 1 249 ? 15.966 -0.578 5.027 1.00 62.16 249 ALA A C 1
ATOM 1863 O O . ALA A 1 249 ? 16.708 0.364 4.746 1.00 62.16 249 ALA A O 1
ATOM 1864 N N . ASP A 1 250 ? 14.646 -0.392 5.151 1.00 87.81 250 ASP A N 1
ATOM 1865 C CA . ASP A 1 250 ? 13.990 0.900 4.962 1.00 87.81 250 ASP A CA 1
ATOM 1866 C C . ASP A 1 250 ? 13.865 1.674 6.285 1.00 87.81 250 ASP A C 1
ATOM 1868 O O . ASP A 1 250 ? 12.932 1.499 7.076 1.00 87.81 250 ASP A O 1
ATOM 1872 N N . ALA A 1 251 ? 14.791 2.616 6.484 1.00 91.81 251 ALA A N 1
ATOM 1873 C CA . ALA A 1 251 ? 14.795 3.557 7.604 1.00 91.81 251 ALA A CA 1
ATOM 1874 C C . ALA A 1 251 ? 13.480 4.353 7.748 1.00 91.81 251 ALA A C 1
ATOM 1876 O O . ALA A 1 251 ? 13.162 4.843 8.835 1.00 91.81 251 ALA A O 1
ATOM 1877 N N . THR A 1 252 ? 12.696 4.493 6.675 1.00 92.38 252 THR A N 1
ATOM 1878 C CA . THR A 1 252 ? 11.391 5.166 6.704 1.00 92.38 252 THR A CA 1
ATOM 1879 C C . THR A 1 252 ? 10.361 4.350 7.476 1.00 92.38 252 THR A C 1
ATOM 1881 O O . THR A 1 252 ? 9.619 4.917 8.279 1.00 92.38 252 THR A O 1
ATOM 1884 N N . VAL A 1 253 ? 10.335 3.029 7.267 1.00 94.88 253 VAL A N 1
ATOM 1885 C CA . VAL A 1 253 ? 9.436 2.111 7.983 1.00 94.88 253 VAL A CA 1
ATOM 1886 C C . VAL A 1 253 ? 9.778 2.120 9.468 1.00 94.88 253 VAL A C 1
ATOM 1888 O O . VAL A 1 253 ? 8.901 2.324 10.306 1.00 94.88 253 VAL A O 1
ATOM 1891 N N . GLN A 1 254 ? 11.066 1.998 9.798 1.00 94.69 254 GLN A N 1
ATOM 1892 C CA . GLN A 1 254 ? 11.528 2.021 11.184 1.00 94.69 254 GLN A CA 1
ATOM 1893 C C . GLN A 1 254 ? 11.159 3.333 11.892 1.00 94.69 254 GLN A C 1
ATOM 1895 O O . GLN A 1 254 ? 10.651 3.308 13.014 1.00 94.69 254 GLN A O 1
ATOM 1900 N N . ARG A 1 255 ? 11.358 4.481 11.229 1.00 95.62 255 ARG A N 1
ATOM 1901 C CA . ARG A 1 255 ? 10.980 5.793 11.772 1.00 95.62 255 ARG A CA 1
ATOM 1902 C C . ARG A 1 255 ? 9.479 5.884 12.038 1.00 95.62 255 ARG A C 1
ATOM 1904 O O . ARG A 1 255 ? 9.090 6.375 13.094 1.00 95.62 255 ARG A O 1
ATOM 1911 N N . ALA A 1 256 ? 8.649 5.393 11.118 1.00 96.38 256 ALA A N 1
ATOM 1912 C CA . ALA A 1 256 ? 7.199 5.384 11.291 1.00 96.38 256 ALA A CA 1
ATOM 1913 C C . ALA A 1 256 ? 6.773 4.511 12.485 1.00 96.38 256 ALA A C 1
ATOM 1915 O O . ALA A 1 256 ? 5.991 4.965 13.318 1.00 96.38 256 ALA A O 1
ATOM 1916 N N . LEU A 1 257 ? 7.349 3.312 12.641 1.00 96.38 257 LEU A N 1
ATOM 1917 C CA . LEU A 1 257 ? 7.082 2.438 13.793 1.00 96.38 257 LEU A CA 1
ATOM 1918 C C . LEU A 1 257 ? 7.501 3.077 15.127 1.00 96.38 257 LEU A C 1
ATOM 1920 O O . LEU A 1 257 ? 6.767 3.009 16.113 1.00 96.38 257 LEU A O 1
ATOM 1924 N N . GLN A 1 258 ? 8.665 3.730 15.166 1.00 96.25 258 GLN A N 1
ATOM 1925 C CA . GLN A 1 258 ? 9.131 4.453 16.353 1.00 96.25 258 GLN A CA 1
ATOM 1926 C C . GLN A 1 258 ? 8.232 5.648 16.687 1.00 96.25 258 GLN A C 1
ATOM 1928 O O . GLN A 1 258 ? 7.947 5.900 17.859 1.00 96.25 258 GLN A O 1
ATOM 1933 N N . GLU A 1 259 ? 7.760 6.378 15.675 1.00 97.19 259 GLU A N 1
ATOM 1934 C CA . GLU A 1 259 ? 6.822 7.482 15.862 1.00 97.19 259 GLU A CA 1
ATOM 1935 C C . GLU A 1 259 ? 5.487 6.991 16.431 1.00 97.19 259 GLU A C 1
ATOM 1937 O O . GLU A 1 259 ? 4.994 7.568 17.404 1.00 97.19 259 GLU A O 1
ATOM 1942 N N . ALA A 1 260 ? 4.935 5.913 15.870 1.00 97.38 260 ALA A N 1
ATOM 1943 C CA . ALA A 1 260 ? 3.730 5.262 16.370 1.00 97.38 260 ALA A CA 1
ATOM 1944 C C . ALA A 1 260 ? 3.886 4.849 17.844 1.00 97.38 260 ALA A C 1
ATOM 1946 O O . ALA A 1 260 ? 3.055 5.210 18.680 1.00 97.38 260 ALA A O 1
ATOM 1947 N N . LEU A 1 261 ? 4.998 4.189 18.191 1.00 97.25 261 LEU A N 1
ATOM 1948 C CA . LEU A 1 261 ? 5.299 3.776 19.565 1.00 97.25 261 LEU A CA 1
ATOM 1949 C C . LEU A 1 261 ? 5.422 4.971 20.521 1.00 97.25 261 LEU A C 1
ATOM 1951 O O . LEU A 1 261 ? 4.938 4.918 21.652 1.00 97.25 261 LEU A O 1
ATOM 1955 N N . ARG A 1 262 ? 6.056 6.063 20.079 1.00 97.31 262 ARG A N 1
ATOM 1956 C CA . ARG A 1 262 ? 6.175 7.292 20.873 1.00 97.31 262 ARG A CA 1
ATOM 1957 C C . ARG A 1 262 ? 4.802 7.900 21.151 1.00 97.31 262 ARG A C 1
ATOM 1959 O O . ARG A 1 262 ? 4.523 8.253 22.292 1.00 97.31 262 ARG A O 1
ATOM 1966 N N . LYS A 1 263 ? 3.948 8.008 20.130 1.00 96.38 263 LYS A N 1
ATOM 1967 C CA . LYS A 1 263 ? 2.591 8.562 20.261 1.00 96.38 263 LYS A CA 1
ATOM 1968 C C . LYS A 1 263 ? 1.729 7.744 21.218 1.00 96.38 263 LYS A C 1
ATOM 1970 O O . LYS A 1 263 ? 1.060 8.333 22.060 1.00 96.38 263 LYS A O 1
ATOM 1975 N N . LEU A 1 264 ? 1.819 6.417 21.131 1.00 96.25 264 LEU A N 1
ATOM 1976 C CA . LEU A 1 264 ? 1.118 5.495 22.020 1.00 96.25 264 LEU A CA 1
ATOM 1977 C C . LEU A 1 264 ? 1.527 5.708 23.491 1.00 96.25 264 LEU A C 1
ATOM 1979 O O . LEU A 1 264 ? 0.677 5.858 24.361 1.00 96.25 264 LEU A O 1
ATOM 1983 N N . LYS A 1 265 ? 2.834 5.833 23.761 1.00 95.19 265 LYS A N 1
ATOM 1984 C CA . LYS A 1 265 ? 3.367 6.028 25.123 1.00 95.19 265 LYS A CA 1
ATOM 1985 C C . LYS A 1 265 ? 3.101 7.411 25.719 1.00 95.19 265 LYS A C 1
ATOM 1987 O O . LYS A 1 265 ? 2.993 7.528 26.934 1.00 95.19 265 LYS A O 1
ATOM 1992 N N . CYS A 1 266 ? 3.026 8.464 24.904 1.00 94.31 266 CYS A N 1
ATOM 1993 C CA . CYS A 1 266 ? 2.819 9.829 25.400 1.00 94.31 266 CYS A CA 1
ATOM 1994 C C . CYS A 1 266 ? 1.406 10.084 25.947 1.00 94.31 266 CYS A C 1
ATOM 1996 O O . CYS A 1 266 ? 1.236 11.038 26.700 1.00 94.31 266 CYS A O 1
ATOM 1998 N N . GLN A 1 267 ? 0.410 9.283 25.559 1.00 85.38 267 GLN A N 1
ATOM 1999 C CA . GLN A 1 267 ? -0.983 9.477 25.973 1.00 85.38 267 GLN A CA 1
ATOM 2000 C C . GLN A 1 267 ? -1.445 8.540 27.085 1.00 85.38 267 GLN A C 1
ATOM 2002 O O . GLN A 1 267 ? -2.574 8.685 27.529 1.00 85.38 267 GLN A O 1
ATOM 2007 N N . CYS A 1 268 ? -0.595 7.631 27.566 1.00 76.94 268 CYS A N 1
ATOM 2008 C CA . CYS A 1 268 ? -0.903 6.854 28.759 1.00 76.94 268 CYS A CA 1
ATOM 2009 C C . CYS A 1 268 ? -0.767 7.800 29.965 1.00 76.94 268 CYS A C 1
ATOM 2011 O O . CYS A 1 268 ? 0.370 8.164 30.302 1.00 76.94 268 CYS A O 1
ATOM 2013 N N . PRO A 1 269 ? -1.868 8.274 30.588 1.00 71.75 269 PRO A N 1
ATOM 2014 C CA . PRO A 1 269 ? -1.745 9.014 31.830 1.00 71.75 269 PRO A CA 1
ATOM 2015 C C . PRO A 1 269 ? -1.033 8.072 32.791 1.00 71.75 269 PRO A C 1
ATOM 2017 O O . PRO A 1 269 ? -1.481 6.950 33.010 1.00 71.75 269 PRO A O 1
ATOM 2020 N N . ARG A 1 270 ? 0.128 8.479 33.310 1.00 68.88 270 ARG A N 1
ATOM 2021 C CA . ARG A 1 270 ? 0.738 7.743 34.414 1.00 68.88 270 ARG A CA 1
ATOM 2022 C C . ARG A 1 270 ? -0.289 7.812 35.528 1.00 68.88 270 ARG A C 1
ATOM 2024 O O . ARG A 1 270 ? -0.458 8.889 36.094 1.00 68.88 270 ARG A O 1
ATOM 2031 N N . SER A 1 271 ? -1.011 6.717 35.760 1.00 57.28 271 SER A N 1
ATOM 2032 C CA . SER A 1 271 ? -1.865 6.545 36.924 1.00 57.28 271 SER A CA 1
ATOM 2033 C C . SER A 1 271 ? -0.995 6.905 38.121 1.00 57.28 271 SER A C 1
ATOM 2035 O O . SER A 1 271 ? -0.039 6.196 38.439 1.00 57.28 271 SER A O 1
ATOM 2037 N N . SER A 1 272 ? -1.214 8.098 38.663 1.00 51.75 272 SER A N 1
ATOM 2038 C CA . SER A 1 272 ? -0.478 8.614 39.804 1.00 51.75 272 SER A CA 1
ATOM 2039 C C . SER A 1 272 ? -0.757 7.670 40.964 1.00 51.75 272 SER A C 1
ATOM 2041 O O . SER A 1 272 ? -1.882 7.644 41.463 1.00 51.75 272 SER A O 1
ATOM 2043 N N . ALA A 1 273 ? 0.245 6.847 41.273 1.00 48.44 273 ALA A N 1
ATOM 2044 C CA . ALA A 1 273 ? 0.303 5.993 42.450 1.00 48.44 273 ALA A CA 1
ATOM 2045 C C . ALA A 1 273 ? 0.321 6.829 43.734 1.00 48.44 273 ALA A C 1
ATOM 2047 O O . ALA A 1 273 ? 0.874 7.955 43.689 1.00 48.44 273 ALA A O 1
#

Organism: NCBI:txid73915

pLDDT: mean 89.63, std 15.6, range [35.97, 98.75]

Radius of gyration: 21.45 Å; Cα contacts (8 Å, |Δi|>4): 390; chains: 1; bounding box: 55×33×76 Å

Sequence (273 aa):
DFLGQEVAAAVSKVNHQKFTIKADAFVGNNMCSLKIRVYMQEQGSYAVEFQPRNGDRRTFRATYQKASRWLGLHFASVPHAHEPAAGLAAAAELPLPPACADTGMMEARPLLDMAGREDRPDLQAEAAAALADTAGQDSRTAAALCTAEAFQEFKVLLMADQLNIAYPTARLLTLLAQCPEAKQHFADAALLVTIIGKVQDGKVAALAQKQFAQSLTSAISRCVSALTEEDIESVSSALSKAARSTDVADATVQRALQEALRKLKCQCPRSSA

Mean predicted aligned error: 6.38 Å

Nearest PDB structures (foldseek):
  7n6g-assembly1_1G  TM=7.664E-01  e=5.567E-03  Chlamydomonas reinhardtii
  6wx8-assembly1_A  TM=7.954E-01  e=6.723E-03  Homo sapiens
  7rfy-assembly1_A  TM=5.922E-01  e=9.351E-03  Homo sapiens
  4tnm-assembly1_A  TM=6.270E-01  e=3.186E-02  Arabidopsis thaliana
  6nmg-assembly1_A  TM=6.673E-01  e=1.739E-01  Rattus norvegicus

Foldseek 3Di:
DCCVPVWLKFWPDQDPVQQKTWIWTDDQLWIWTWIWGWDQDPPRDIDIDIDTDDTDPVGSVVSVVSVLVVCPVPDPDPPNPPPPPCVPPPPPPPPDDPPPPPCLQVVLVVLLVQLQPLVCVVSVLVSLRVLLVSLVPDVVSLLSCLDPSNVVSLVSLLVDQDQSSLQSSLSSLLSNLVDLSNLVVLLPLVVLLSLLVLLLDPSHGPSSNLSSLNSSLSNLLRNLVVHDPVSLVSNLVSLVCSLVNPPPPDPSSNVSSVSSNVSNVVPPPPPPD

Secondary structure (DSSP, 8-state):
-HHHHTSEEEEEEEETTTTEEEEEEEETTEEEEEEEEEEE-GGG-EEEEEEEEEE-HHHHHHHHHHHHHHHHHHSS---------TTS-------PPP--TT-TTTTTHHHHHHHT-TT-HHHHHHHHHHHHHHHHH-HHHHHHT-SHHHHHHHHHHTT---HHHHHHHHHHHHHHTTSGGGGTGGG-HHHHHHHHHHHH-TTS-HHHHHHHHHHHHHHHHHHGGG--HHHHHHHHHHHHHHHHH-----HHHHHHHHHHHHHHHHTS-----

Solvent-accessible surface area (backbone atoms only — not comparable to full-atom values): 14882 Å² total; per-residue (Å²): 104,64,59,78,71,78,37,60,46,45,79,78,44,80,37,80,92,72,36,31,39,33,34,40,41,37,52,88,44,43,42,16,30,37,39,40,37,56,42,82,49,75,96,84,40,72,47,78,48,79,40,82,72,49,71,42,67,67,32,44,52,53,52,49,53,52,48,56,52,52,46,51,76,76,39,91,82,59,70,74,70,75,66,76,64,85,78,71,59,74,74,71,75,70,77,72,73,82,76,71,93,81,52,61,56,74,69,46,48,66,38,44,63,30,23,55,33,82,91,35,62,71,44,20,23,52,20,26,16,50,52,27,48,49,35,71,75,33,69,67,37,28,44,55,52,46,39,75,69,51,51,52,25,50,53,49,41,68,68,50,61,50,62,57,29,32,33,17,42,20,49,30,47,37,52,36,35,70,34,78,63,27,33,69,66,57,33,34,47,70,58,53,46,49,46,50,48,47,47,61,36,86,78,35,50,67,63,32,20,42,37,28,27,52,15,48,32,42,25,49,75,64,13,50,90,67,40,52,74,68,40,49,50,53,44,46,50,52,41,54,48,43,60,69,66,57,84,61,87,48,67,66,39,45,51,32,38,51,50,32,48,49,54,55,60,73,69,57,75,76,77,80,125

InterPro domains:
  IPR011989 Armadillo-like helical [G3DSA:1.25.10.10] (98-272)
  IPR016024 Armadillo-type fold [SSF48371] (110-239)